Protein AF-A0A8S3H265-F1 (afdb_monomer_lite)

Foldseek 3Di:
DDDDDDDDDDPPDDDPDPPLVPPPPPPDDLVVLVVLLVVLLVVLLVCLQVVPPCVCNLQSLLSNLSSLLVQLLDPVRPDALVRLLVSLLSLLVSLVSQVVVDPDDDDPDRDPSNLSSQQSSLSSLLSLLLSLLVQLVVVVVVCVVPVPDPDPDDLDDPNNVSRVLSNVQNVLLCVQPVVSQVVHHDHRPPVSHDDGPRVVSNVSNVVSVVVRDPVVWDKDPPEDAWDDDPSCVVCPVSVSNPRRPPDTIGTHD

Radius of gyration: 22.09 Å; chains: 1; bounding box: 85×44×65 Å

Sequence (253 aa):
KRTDGTIVGRSLDDGQSNNSQNEFDGCVSQQELIHWFTLNYIALHGKLYTKTGMESYTELCSRMLRQFQYLLRQDPCVFGKQQLVQMMAINMYQIEVAKQVNVSVDIVVRSQYEESSLQLSLDMFGLLTEQTSLIIERHLKARSVISNADKPAPIFNSWLRHVFPSLKIFTDWMTCNANSFIPLPDQLPAEFGPHPDILMSLAKVINLIRTIDRTHIQLGSNLTTPVILEEDIELSGFYPLLTLPADTLQTTS

InterPro domains:
  IPR011990 Tetratricopeptide-like helical domain superfamily [SSF48452] (27-244)
  IPR018834 DNA/RNA-binding domain, Est1-type [PF10373] (16-241)
  IPR045153 Est1/Ebs1-like [PTHR15696] (29-247)

Organism: NCBI:txid392030

Secondary structure (DSSP, 8-state):
----------------S-TTSSSSTTTS-HHHHHHHHHHHHHHHHHHHHH---GGGHHHHHHHHHHHHHHHHTSSS-SS-HHHHHHHHHHHHHHHHHHHTT----SS----HHHHHHHHHHHHHHHHHHHHHHHHHHHHHHHHHH-TT-SS---SS-HHHHHHHHHHHHHHHHHHH-HHHHSSPPPPPPGGGS----HHHHHHHHHHHHHTS--TT--EETTSSEE---HHHHHTTT-GGGTTS-----EE--

pLDDT: mean 83.18, std 18.51, range [27.62, 98.31]

Structure (mmCIF, N/CA/C/O backbone):
data_AF-A0A8S3H265-F1
#
_entry.id   AF-A0A8S3H265-F1
#
loop_
_atom_site.group_PDB
_atom_site.id
_atom_site.type_symbol
_atom_site.label_atom_id
_atom_site.label_alt_id
_atom_site.label_comp_id
_atom_site.label_asym_id
_atom_site.label_entity_id
_atom_site.label_seq_id
_atom_site.pdbx_PDB_ins_code
_atom_site.Cartn_x
_atom_site.Cartn_y
_atom_site.Cartn_z
_atom_site.occupancy
_atom_site.B_iso_or_equiv
_atom_site.auth_seq_id
_atom_site.auth_comp_id
_atom_site.auth_asym_id
_atom_site.auth_atom_id
_atom_site.pdbx_PDB_model_num
ATOM 1 N N . LYS A 1 1 ? 52.245 -6.725 44.019 1.00 39.62 1 LYS A N 1
ATOM 2 C CA . LYS A 1 1 ? 52.354 -6.349 42.586 1.00 39.62 1 LYS A CA 1
ATOM 3 C C . LYS A 1 1 ? 51.398 -7.253 41.812 1.00 39.62 1 LYS A C 1
ATOM 5 O O . LYS A 1 1 ? 51.638 -8.443 41.877 1.00 39.62 1 LYS A O 1
ATOM 10 N N . ARG A 1 2 ? 50.347 -6.662 41.206 1.00 30.70 2 ARG A N 1
ATOM 11 C CA . ARG A 1 2 ? 49.612 -7.032 39.964 1.00 30.70 2 ARG A CA 1
ATOM 12 C C . ARG A 1 2 ? 49.469 -8.523 39.595 1.00 30.70 2 ARG A C 1
ATOM 14 O O . ARG A 1 2 ? 50.484 -9.191 39.519 1.00 30.70 2 ARG A O 1
ATOM 21 N N . THR A 1 3 ? 48.335 -9.083 39.173 1.00 35.19 3 THR A N 1
ATOM 22 C CA . THR A 1 3 ? 46.914 -8.701 38.989 1.00 35.19 3 THR A CA 1
ATOM 23 C C . THR A 1 3 ? 46.224 -9.997 38.534 1.00 35.19 3 THR A C 1
ATOM 25 O O . THR A 1 3 ? 46.775 -10.678 37.669 1.00 35.19 3 THR A O 1
ATOM 28 N N . ASP A 1 4 ? 45.045 -10.300 39.076 1.00 31.98 4 ASP A N 1
ATOM 29 C CA . ASP A 1 4 ? 44.160 -11.384 38.638 1.00 31.98 4 ASP A CA 1
ATOM 30 C C . ASP A 1 4 ? 43.599 -11.130 37.231 1.00 31.98 4 ASP A C 1
ATOM 32 O O . ASP A 1 4 ? 43.082 -10.051 36.934 1.00 31.98 4 ASP A O 1
ATOM 36 N N . GLY A 1 5 ? 43.685 -12.140 36.365 1.00 32.66 5 GLY A N 1
ATOM 37 C CA . GLY A 1 5 ? 43.050 -12.158 35.050 1.00 32.66 5 GLY A CA 1
ATOM 38 C C . GLY A 1 5 ? 41.627 -12.698 35.151 1.00 32.66 5 GLY A C 1
ATOM 39 O O . GLY A 1 5 ? 41.415 -13.902 35.049 1.00 32.66 5 GLY A O 1
ATOM 40 N N . THR A 1 6 ? 40.653 -11.809 35.343 1.00 32.88 6 THR A N 1
ATOM 41 C CA . THR A 1 6 ? 39.228 -12.139 35.203 1.00 32.88 6 THR A CA 1
ATOM 42 C C . THR A 1 6 ? 38.820 -11.962 33.743 1.00 32.88 6 THR A C 1
ATOM 44 O O . THR A 1 6 ? 38.871 -10.858 33.202 1.00 32.88 6 THR A O 1
ATOM 47 N N . ILE A 1 7 ? 38.419 -13.061 33.103 1.00 34.84 7 ILE A N 1
ATOM 48 C CA . ILE A 1 7 ? 37.779 -13.067 31.786 1.00 34.84 7 ILE A CA 1
ATOM 49 C C . ILE A 1 7 ? 36.357 -12.532 31.978 1.00 34.84 7 ILE A C 1
ATOM 51 O O . ILE A 1 7 ? 35.484 -13.228 32.491 1.00 34.84 7 ILE A O 1
ATOM 55 N N . VAL A 1 8 ? 36.136 -11.274 31.600 1.00 34.88 8 VAL A N 1
ATOM 56 C CA . VAL A 1 8 ? 34.801 -10.672 31.539 1.00 34.88 8 VAL A CA 1
ATOM 57 C C . VAL A 1 8 ? 34.151 -11.097 30.226 1.00 34.88 8 VAL A C 1
ATOM 59 O O . VAL A 1 8 ? 34.645 -10.781 29.142 1.00 34.88 8 VAL A O 1
ATOM 62 N N . GLY A 1 9 ? 33.046 -11.835 30.346 1.00 29.05 9 GLY A N 1
ATOM 63 C CA . GLY A 1 9 ? 32.147 -12.155 29.248 1.00 29.05 9 GLY A CA 1
ATOM 64 C C . GLY A 1 9 ? 31.657 -10.876 28.577 1.00 29.05 9 GLY A C 1
ATOM 65 O O . GLY A 1 9 ? 31.125 -9.973 29.221 1.00 29.05 9 GLY A O 1
ATOM 66 N N . ARG A 1 10 ? 31.880 -10.791 27.268 1.00 27.73 10 ARG A N 1
ATOM 67 C CA . ARG A 1 10 ? 31.404 -9.699 26.427 1.00 27.73 10 ARG A CA 1
ATOM 68 C C . ARG A 1 10 ? 29.908 -9.917 26.202 1.00 27.73 10 ARG A C 1
ATOM 70 O O . ARG A 1 10 ? 29.524 -10.785 25.425 1.00 27.73 10 ARG A O 1
ATOM 77 N N . SER A 1 11 ? 29.088 -9.162 26.928 1.00 27.62 11 SER A N 1
ATOM 78 C CA . SER A 1 11 ? 27.666 -9.004 26.629 1.00 27.62 11 SER A CA 1
ATOM 79 C C . SER A 1 11 ? 27.557 -8.354 25.247 1.00 27.62 11 SER A C 1
ATOM 81 O O . SER A 1 11 ? 28.096 -7.267 25.035 1.00 27.62 11 SER A O 1
ATOM 83 N N . LEU A 1 12 ? 26.947 -9.058 24.295 1.00 31.16 12 LEU A N 1
ATOM 84 C CA . LEU A 1 12 ? 26.491 -8.485 23.034 1.00 31.16 12 LEU A CA 1
ATOM 85 C C . LEU A 1 12 ? 25.216 -7.719 23.372 1.00 31.16 12 LEU A C 1
ATOM 87 O O . LEU A 1 12 ? 24.161 -8.326 23.517 1.00 31.16 12 LEU A O 1
ATOM 91 N N . ASP A 1 13 ? 25.370 -6.424 23.629 1.00 30.84 13 ASP A N 1
ATOM 92 C CA . ASP A 1 13 ? 24.253 -5.515 23.845 1.00 30.84 13 ASP A CA 1
ATOM 93 C C . ASP A 1 13 ? 23.807 -4.929 22.504 1.00 30.84 13 ASP A C 1
ATOM 95 O O . ASP A 1 13 ? 24.624 -4.612 21.629 1.00 30.84 13 ASP A O 1
ATOM 99 N N . ASP A 1 14 ? 22.491 -4.867 22.368 1.00 33.75 14 ASP A N 1
ATOM 100 C CA . ASP A 1 14 ? 21.718 -4.558 21.181 1.00 33.75 14 ASP A CA 1
ATOM 101 C C . ASP A 1 14 ? 22.045 -3.171 20.616 1.00 33.75 14 ASP A C 1
ATOM 103 O O . ASP A 1 14 ? 21.907 -2.139 21.271 1.00 33.75 14 ASP A O 1
ATOM 107 N N . GLY A 1 15 ? 22.446 -3.143 19.346 1.00 33.16 15 GLY A N 1
ATOM 108 C CA . GLY A 1 15 ? 22.830 -1.926 18.636 1.00 33.16 15 GLY A CA 1
ATOM 109 C C . GLY A 1 15 ? 22.296 -1.881 17.211 1.00 33.16 15 GLY A C 1
ATOM 110 O O . GLY A 1 15 ? 23.034 -1.522 16.301 1.00 33.16 15 GLY A O 1
ATOM 111 N N . GLN A 1 16 ? 21.041 -2.273 16.985 1.00 37.78 16 GLN A N 1
ATOM 112 C CA . GLN A 1 16 ? 20.390 -2.176 15.674 1.00 37.78 16 GLN A CA 1
ATOM 113 C C . GLN A 1 16 ? 18.915 -1.788 15.821 1.00 37.78 16 GLN A C 1
ATOM 115 O O . GLN A 1 16 ? 18.029 -2.629 15.734 1.00 37.78 16 GLN A O 1
ATOM 120 N N . SER A 1 17 ? 18.635 -0.498 16.029 1.00 35.94 17 SER A N 1
ATOM 121 C CA . SER A 1 17 ? 17.267 0.026 15.830 1.00 35.94 17 SER A CA 1
ATOM 122 C C . SER A 1 17 ? 17.123 1.543 15.630 1.00 35.94 17 SER A C 1
ATOM 124 O O . SER A 1 17 ? 16.015 1.986 15.347 1.00 35.94 17 SER A O 1
ATOM 126 N N . ASN A 1 18 ? 18.189 2.359 15.676 1.00 31.36 18 ASN A N 1
ATOM 127 C CA . ASN A 1 18 ? 18.027 3.829 15.695 1.00 31.36 18 ASN A CA 1
ATOM 128 C C . ASN A 1 18 ? 18.572 4.607 14.483 1.00 31.36 18 ASN A C 1
ATOM 130 O O . ASN A 1 18 ? 18.477 5.832 14.468 1.00 31.36 18 ASN A O 1
ATOM 134 N N . ASN A 1 19 ? 19.116 3.962 13.446 1.00 36.88 19 ASN A N 1
ATOM 135 C CA . ASN A 1 19 ? 19.823 4.717 12.398 1.00 36.88 19 ASN A CA 1
ATOM 136 C C . ASN A 1 19 ? 18.914 5.393 11.349 1.00 36.88 19 ASN A C 1
ATOM 138 O O . ASN A 1 19 ? 19.373 6.263 10.620 1.00 36.88 19 ASN A O 1
ATOM 142 N N . SER A 1 20 ? 17.626 5.043 11.282 1.00 46.56 20 SER A N 1
ATOM 143 C CA . SER A 1 20 ? 16.659 5.638 10.341 1.00 46.56 20 SER A CA 1
ATOM 144 C C . SER A 1 20 ? 15.863 6.815 10.918 1.00 46.56 20 SER A C 1
ATOM 146 O O . SER A 1 20 ? 15.105 7.450 10.190 1.00 46.56 20 SER A O 1
ATOM 148 N N . GLN A 1 21 ? 16.010 7.129 12.211 1.00 45.53 21 GLN A N 1
ATOM 149 C CA . GLN A 1 21 ? 15.338 8.281 12.832 1.00 45.53 21 GLN A CA 1
ATOM 150 C C . GLN A 1 21 ? 16.042 9.611 12.523 1.00 45.53 21 GLN A C 1
ATOM 152 O O . GLN A 1 21 ? 15.384 10.637 12.431 1.00 45.53 21 GLN A O 1
ATOM 157 N N . ASN A 1 22 ? 17.353 9.589 12.271 1.00 54.72 22 ASN A N 1
ATOM 158 C CA . ASN A 1 22 ? 18.168 10.807 12.224 1.00 54.72 22 ASN A CA 1
ATOM 159 C C . ASN A 1 22 ? 18.370 11.403 10.819 1.00 54.72 22 ASN A C 1
ATOM 161 O O . ASN A 1 22 ? 18.980 12.461 10.706 1.00 54.72 22 ASN A O 1
ATOM 165 N N . GLU A 1 23 ? 17.923 10.744 9.743 1.00 63.75 23 GLU A N 1
ATOM 166 C CA . GLU A 1 23 ? 18.276 11.166 8.373 1.00 63.75 23 GLU A CA 1
ATOM 167 C C . GLU A 1 23 ? 17.539 12.445 7.923 1.00 63.75 23 GLU A C 1
ATOM 169 O O . GLU A 1 23 ? 18.066 13.201 7.110 1.00 63.75 23 GLU A O 1
ATOM 174 N N . PHE A 1 24 ? 16.352 12.725 8.478 1.00 67.44 24 PHE A N 1
ATOM 175 C CA . PHE A 1 24 ? 15.511 13.859 8.058 1.00 67.44 24 PHE A CA 1
ATOM 176 C C . PHE A 1 24 ? 15.220 14.884 9.165 1.00 67.44 24 PHE A C 1
ATOM 178 O O . PHE A 1 24 ? 14.696 15.960 8.870 1.00 67.44 24 PHE A O 1
ATOM 185 N N . ASP A 1 25 ? 15.589 14.604 10.417 1.00 59.69 25 ASP A N 1
ATOM 186 C CA . ASP A 1 25 ? 15.320 15.506 11.539 1.00 59.69 25 ASP A CA 1
ATOM 187 C C . ASP A 1 25 ? 16.215 16.759 11.478 1.00 59.69 25 ASP A C 1
ATOM 189 O O . ASP A 1 25 ? 17.438 16.698 11.589 1.00 59.69 25 ASP A O 1
ATOM 193 N N . GLY A 1 26 ? 15.588 17.926 11.293 1.00 63.50 26 GLY A N 1
ATOM 194 C CA . GLY A 1 26 ? 16.225 19.246 11.404 1.00 63.50 26 GLY A CA 1
ATOM 195 C C . GLY A 1 26 ? 16.954 19.771 10.160 1.00 63.50 26 GLY A C 1
ATOM 196 O O . GLY A 1 26 ? 17.406 20.914 10.184 1.00 63.50 26 GLY A O 1
ATOM 197 N N . CYS A 1 27 ? 17.053 18.994 9.074 1.00 64.62 27 CYS A N 1
ATOM 198 C CA . CYS A 1 27 ? 17.782 19.396 7.859 1.00 64.62 27 CYS A CA 1
ATOM 199 C C . CYS A 1 27 ? 16.871 19.794 6.678 1.00 64.62 27 CYS A C 1
ATOM 201 O O . CYS A 1 27 ? 17.295 20.550 5.807 1.00 64.62 27 CYS A O 1
ATOM 203 N N . VAL A 1 28 ? 15.621 19.317 6.647 1.00 79.62 28 VAL A N 1
ATOM 204 C CA . VAL A 1 28 ? 14.695 19.468 5.508 1.00 79.62 28 VAL A CA 1
ATOM 205 C C . VAL A 1 28 ? 13.301 19.802 6.034 1.00 79.62 28 VAL A C 1
ATOM 207 O O . VAL A 1 28 ? 12.849 19.200 7.008 1.00 79.62 28 VAL A O 1
ATOM 210 N N . SER A 1 29 ? 12.597 20.754 5.416 1.00 88.62 29 SER A N 1
ATOM 211 C CA . SER A 1 29 ? 11.214 21.039 5.811 1.00 88.62 29 SER A CA 1
ATOM 212 C C . SER A 1 29 ? 10.277 19.888 5.422 1.00 88.62 29 SER A C 1
ATOM 214 O O . SER A 1 29 ? 10.470 19.206 4.415 1.00 88.62 29 SER A O 1
ATOM 216 N N . GLN A 1 30 ? 9.193 19.692 6.178 1.00 89.00 30 GLN A N 1
ATOM 217 C CA . GLN A 1 30 ? 8.189 18.670 5.853 1.00 89.00 30 GLN A CA 1
ATOM 218 C C . GLN A 1 30 ? 7.623 18.844 4.429 1.00 89.00 30 GLN A C 1
ATOM 220 O O . GLN A 1 30 ? 7.372 17.859 3.741 1.00 89.00 30 GLN A O 1
ATOM 225 N N . GLN A 1 31 ? 7.448 20.087 3.964 1.00 90.25 31 GLN A N 1
ATOM 226 C CA . GLN A 1 31 ? 6.945 20.381 2.617 1.00 90.25 31 GLN A CA 1
ATOM 227 C C . GLN A 1 31 ? 7.923 19.943 1.522 1.00 90.25 31 GLN A C 1
ATOM 229 O O . GLN A 1 31 ? 7.506 19.327 0.540 1.00 90.25 31 GLN A O 1
ATOM 234 N N . GLU A 1 32 ? 9.219 20.205 1.700 1.00 92.75 32 GLU A N 1
ATOM 235 C CA . GLU A 1 32 ? 10.259 19.730 0.780 1.00 92.75 32 GLU A CA 1
ATOM 236 C C . GLU A 1 32 ? 10.319 18.202 0.754 1.00 92.75 32 GLU A C 1
ATOM 238 O O . GLU A 1 32 ? 10.439 17.604 -0.315 1.00 92.75 32 GLU A O 1
AT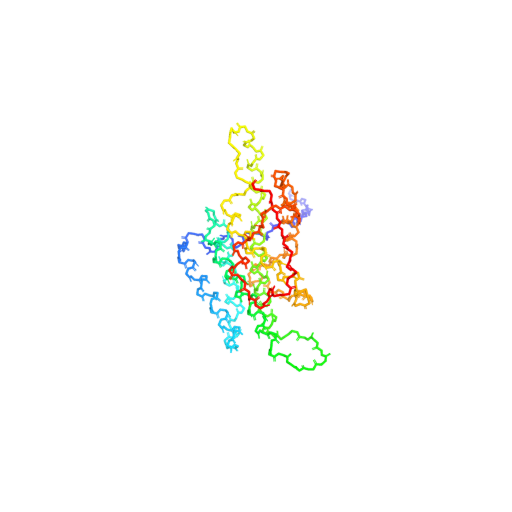OM 243 N N . LEU A 1 33 ? 10.148 17.554 1.909 1.00 94.00 33 LEU A N 1
ATOM 244 C CA . LEU A 1 33 ? 10.146 16.098 1.987 1.00 94.00 33 LEU A CA 1
ATOM 245 C C . LEU A 1 33 ? 8.951 15.473 1.253 1.00 94.00 33 LEU A C 1
ATOM 247 O O . LEU A 1 33 ? 9.135 14.502 0.521 1.00 94.00 33 LEU A O 1
ATOM 251 N N . ILE A 1 34 ? 7.747 16.044 1.388 1.00 94.56 34 ILE A N 1
ATOM 252 C CA . ILE A 1 34 ? 6.560 15.626 0.617 1.00 94.56 34 ILE A CA 1
ATOM 253 C C . ILE A 1 34 ? 6.816 15.782 -0.883 1.00 94.56 34 ILE A C 1
ATOM 255 O O . ILE A 1 34 ? 6.475 14.894 -1.670 1.00 94.56 34 ILE A O 1
ATOM 259 N N . HIS A 1 35 ? 7.424 16.901 -1.285 1.00 95.12 35 HIS A N 1
ATOM 260 C CA . HIS A 1 35 ? 7.755 17.160 -2.680 1.00 95.12 35 HIS A CA 1
ATOM 261 C C . HIS A 1 35 ? 8.726 16.107 -3.230 1.00 95.12 35 HIS A C 1
ATOM 263 O O . HIS A 1 35 ? 8.456 15.510 -4.273 1.00 95.12 35 HIS A O 1
ATOM 269 N N . TRP A 1 36 ? 9.812 15.812 -2.511 1.00 96.06 36 TRP A N 1
ATOM 270 C CA . TRP A 1 36 ? 10.780 14.797 -2.929 1.00 96.06 36 TRP A CA 1
ATOM 271 C C . TRP A 1 36 ? 10.212 13.383 -2.919 1.00 96.06 36 TRP A C 1
ATOM 273 O O . TRP A 1 36 ? 10.470 12.637 -3.860 1.00 96.06 36 TRP A O 1
ATOM 283 N N . PHE A 1 37 ? 9.409 13.028 -1.914 1.00 97.31 37 PHE A N 1
ATOM 284 C CA . PHE A 1 37 ? 8.678 11.763 -1.898 1.00 97.31 37 PHE A CA 1
ATOM 285 C C . PHE A 1 37 ? 7.819 11.620 -3.158 1.00 97.31 37 PHE A C 1
ATOM 287 O O . PHE A 1 37 ? 7.923 10.619 -3.860 1.00 97.31 37 PHE A O 1
ATOM 294 N N . THR A 1 38 ? 7.034 12.648 -3.490 1.00 97.50 38 THR A N 1
ATOM 295 C CA . THR A 1 38 ? 6.140 12.629 -4.656 1.00 97.50 38 THR A CA 1
ATOM 296 C C . THR A 1 38 ? 6.923 12.483 -5.961 1.00 97.50 38 THR A C 1
ATOM 298 O O . THR A 1 38 ? 6.572 11.656 -6.801 1.00 97.50 38 THR A O 1
ATOM 301 N N . LEU A 1 39 ? 8.014 13.240 -6.126 1.00 97.75 39 LEU A N 1
ATOM 302 C CA . LEU A 1 39 ? 8.883 13.138 -7.300 1.00 97.75 39 LEU A CA 1
ATOM 303 C C . LEU A 1 39 ? 9.497 11.742 -7.442 1.00 97.75 39 LEU A C 1
ATOM 305 O O . LEU A 1 39 ? 9.463 11.165 -8.528 1.00 97.75 39 LEU A O 1
ATOM 309 N N . ASN A 1 40 ? 10.032 11.188 -6.353 1.00 97.94 40 ASN A N 1
ATOM 310 C CA . ASN A 1 40 ? 10.658 9.870 -6.368 1.00 97.94 40 ASN A CA 1
ATOM 311 C C . ASN A 1 40 ? 9.629 8.760 -6.614 1.00 97.94 40 ASN A C 1
ATOM 313 O O . ASN A 1 40 ? 9.905 7.838 -7.378 1.00 97.94 40 ASN A O 1
ATOM 317 N N . TYR A 1 41 ? 8.436 8.870 -6.024 1.00 98.31 41 TYR A N 1
ATOM 318 C CA . TYR A 1 41 ? 7.331 7.936 -6.232 1.00 98.31 41 TYR A CA 1
ATOM 319 C C . TYR A 1 41 ? 6.904 7.890 -7.705 1.00 98.31 41 TYR A C 1
ATOM 321 O O . TYR A 1 41 ? 6.855 6.816 -8.304 1.00 98.31 41 TYR A O 1
ATOM 329 N N . ILE A 1 42 ? 6.689 9.054 -8.329 1.00 98.19 42 ILE A N 1
ATOM 330 C CA . ILE A 1 42 ? 6.340 9.139 -9.756 1.00 98.19 42 ILE A CA 1
ATOM 331 C C . ILE A 1 42 ? 7.489 8.621 -10.631 1.00 98.19 42 ILE A C 1
ATOM 333 O O . ILE A 1 42 ? 7.248 7.898 -11.595 1.00 98.19 42 ILE A O 1
ATOM 337 N N . ALA A 1 43 ? 8.741 8.949 -10.301 1.00 98.06 43 ALA A N 1
ATOM 338 C CA . ALA A 1 43 ? 9.899 8.485 -11.057 1.00 98.06 43 ALA A CA 1
ATOM 339 C C . ALA A 1 43 ? 10.078 6.956 -10.994 1.00 98.06 43 ALA A C 1
ATOM 341 O O . ALA A 1 43 ? 10.434 6.353 -12.006 1.00 98.06 43 ALA A O 1
ATOM 342 N N . LEU A 1 44 ? 9.807 6.317 -9.849 1.00 97.62 44 LEU A N 1
ATOM 343 C CA . LEU A 1 44 ? 9.831 4.854 -9.708 1.00 97.62 44 LEU A CA 1
ATOM 344 C C . LEU A 1 44 ? 8.771 4.187 -10.578 1.00 97.62 44 LEU A C 1
ATOM 346 O O . LEU A 1 44 ? 9.099 3.295 -11.359 1.00 97.62 44 LEU A O 1
ATOM 350 N N . HIS A 1 45 ? 7.528 4.661 -10.498 1.00 97.62 45 HIS A N 1
ATOM 351 C CA . HIS A 1 45 ? 6.442 4.159 -11.342 1.00 97.62 45 HIS A CA 1
ATOM 352 C C . HIS A 1 45 ? 6.714 4.403 -12.826 1.00 97.62 45 HIS A C 1
ATOM 354 O O . HIS A 1 45 ? 6.502 3.514 -13.643 1.00 97.62 45 HIS A O 1
ATOM 360 N N . GLY A 1 46 ? 7.298 5.551 -13.179 1.00 97.50 46 GLY A N 1
ATOM 361 C CA . GLY A 1 46 ? 7.770 5.830 -14.534 1.00 97.50 46 GLY A CA 1
ATOM 362 C C . GLY A 1 46 ? 8.780 4.791 -15.021 1.00 97.50 46 GLY A C 1
ATOM 363 O O . GLY A 1 46 ? 8.591 4.228 -16.094 1.00 97.50 46 GLY A O 1
ATOM 364 N N . LYS A 1 47 ? 9.804 4.475 -14.214 1.00 97.31 47 LYS A N 1
ATOM 365 C CA . LYS A 1 47 ? 10.807 3.443 -14.536 1.00 97.31 47 LYS A CA 1
ATOM 366 C C . LYS A 1 47 ? 10.183 2.056 -14.705 1.00 97.31 47 LYS A C 1
ATOM 368 O O . LYS A 1 47 ? 10.538 1.355 -15.649 1.00 97.31 47 LYS A O 1
ATOM 373 N N . LEU A 1 48 ? 9.251 1.672 -13.830 1.00 95.88 48 LEU A N 1
ATOM 374 C CA . LEU A 1 48 ? 8.552 0.383 -13.907 1.00 95.88 48 LEU A CA 1
ATOM 375 C C . LEU A 1 48 ? 7.655 0.294 -15.149 1.00 95.88 48 LEU A C 1
ATOM 377 O O . LEU A 1 48 ? 7.635 -0.733 -15.825 1.00 95.88 48 LEU A O 1
ATOM 381 N N . TYR A 1 49 ? 6.958 1.380 -15.483 1.00 94.44 49 TYR A N 1
ATOM 382 C CA . TYR A 1 49 ? 6.055 1.449 -16.628 1.00 94.44 49 TYR A CA 1
ATOM 383 C C . TYR A 1 49 ? 6.803 1.456 -17.968 1.00 94.44 49 TYR A C 1
ATOM 385 O O . TYR A 1 49 ? 6.495 0.669 -18.863 1.00 94.44 49 TYR A O 1
ATOM 393 N N . THR A 1 50 ? 7.809 2.323 -18.119 1.00 95.12 50 THR A N 1
ATOM 394 C CA . THR A 1 50 ? 8.576 2.449 -19.371 1.00 95.12 50 THR A CA 1
ATOM 395 C C . THR A 1 50 ? 9.665 1.394 -19.512 1.00 95.12 50 THR A C 1
ATOM 397 O O . THR A 1 50 ? 10.176 1.200 -20.614 1.00 95.12 50 THR A O 1
ATOM 400 N N . LYS A 1 51 ? 10.029 0.722 -18.411 1.00 93.69 51 LYS A N 1
ATOM 401 C CA . LYS A 1 51 ? 11.129 -0.252 -18.318 1.00 93.69 51 LYS A CA 1
ATOM 402 C C . LYS A 1 51 ? 12.507 0.354 -18.595 1.00 93.69 51 LYS A C 1
ATOM 404 O O . LYS A 1 51 ? 13.444 -0.359 -18.951 1.00 93.69 51 LYS A O 1
ATOM 409 N N . THR A 1 52 ? 12.646 1.669 -18.432 1.00 93.94 52 THR A N 1
ATOM 410 C CA . THR A 1 52 ? 13.893 2.406 -18.681 1.00 93.94 52 THR A CA 1
ATOM 411 C C . THR A 1 52 ? 14.499 2.920 -17.384 1.00 93.94 52 THR A C 1
ATOM 413 O O . THR A 1 52 ? 13.775 3.413 -16.522 1.00 93.94 52 THR A O 1
ATOM 416 N N . GLY A 1 53 ? 15.828 2.912 -17.272 1.00 93.69 53 GLY A N 1
ATOM 417 C CA . GLY A 1 53 ? 16.521 3.479 -16.115 1.00 93.69 53 GLY A CA 1
ATOM 418 C C . GLY A 1 53 ? 16.479 2.590 -14.866 1.00 93.69 53 GLY A C 1
ATOM 419 O O . GLY A 1 53 ? 16.477 3.110 -13.746 1.00 93.69 53 GLY A O 1
ATOM 420 N N . MET A 1 54 ? 16.357 1.271 -15.039 1.00 95.44 54 MET A N 1
ATOM 421 C CA . MET A 1 54 ? 16.246 0.311 -13.933 1.00 95.44 54 MET A CA 1
ATOM 422 C C . MET A 1 54 ? 17.552 0.143 -13.148 1.00 95.44 54 MET A C 1
ATOM 424 O O . MET A 1 54 ? 17.521 -0.275 -11.997 1.00 95.44 54 MET A O 1
ATOM 428 N N . GLU A 1 55 ? 18.689 0.532 -13.720 1.00 94.81 55 GLU A N 1
ATOM 429 C CA . GLU A 1 55 ? 19.995 0.524 -13.057 1.00 94.81 55 GLU A CA 1
ATOM 430 C C . GLU A 1 55 ? 20.039 1.408 -11.803 1.00 94.81 55 GLU A C 1
ATOM 432 O O . GLU A 1 55 ? 20.799 1.134 -10.880 1.00 94.81 55 GLU A O 1
ATOM 437 N N . SER A 1 56 ? 19.194 2.442 -11.742 1.00 95.12 56 SER A N 1
ATOM 438 C CA . SER A 1 56 ? 19.080 3.332 -10.584 1.00 95.12 56 SER A CA 1
ATOM 439 C C . SER A 1 56 ? 17.834 3.051 -9.731 1.00 95.12 56 SER A C 1
ATOM 441 O O . SER A 1 56 ? 17.481 3.878 -8.888 1.00 95.12 56 SER A O 1
ATOM 443 N N . TYR A 1 57 ? 17.107 1.959 -9.996 1.00 95.25 57 TYR A N 1
ATOM 444 C CA . TYR A 1 57 ? 15.818 1.680 -9.359 1.00 95.25 57 TYR A CA 1
ATOM 445 C C . TYR A 1 57 ? 15.965 1.452 -7.856 1.00 95.25 57 TYR A C 1
ATOM 447 O O . TYR A 1 57 ? 15.308 2.131 -7.074 1.00 95.25 57 TYR A O 1
ATOM 455 N N . THR A 1 58 ? 16.860 0.548 -7.454 1.00 94.12 58 THR A N 1
ATOM 456 C CA . THR A 1 58 ? 17.034 0.136 -6.054 1.00 94.12 58 THR A CA 1
ATOM 457 C C . THR A 1 58 ? 17.351 1.312 -5.134 1.00 94.12 58 THR A C 1
ATOM 459 O O . THR A 1 58 ? 16.711 1.479 -4.099 1.00 94.12 58 THR A O 1
ATOM 462 N N . GLU A 1 59 ? 18.280 2.176 -5.541 1.00 93.56 59 GLU A N 1
ATOM 463 C CA . GLU A 1 59 ? 18.659 3.362 -4.767 1.00 93.56 59 GLU A CA 1
ATOM 464 C C . GLU A 1 59 ? 17.499 4.361 -4.648 1.00 93.56 59 GLU A C 1
ATOM 466 O O . GLU A 1 59 ? 17.225 4.906 -3.579 1.00 93.56 59 GLU A O 1
ATOM 471 N N . LEU A 1 60 ? 16.764 4.580 -5.742 1.00 95.88 60 LEU A N 1
ATOM 472 C CA . LEU A 1 60 ? 15.603 5.463 -5.733 1.00 95.88 60 LEU A CA 1
ATOM 473 C C . LEU A 1 60 ? 14.463 4.896 -4.870 1.00 95.88 60 LEU A C 1
ATOM 475 O O . LEU A 1 60 ? 13.812 5.654 -4.150 1.00 95.88 60 LEU A O 1
ATOM 479 N N . CYS A 1 61 ? 14.254 3.578 -4.912 1.00 96.12 61 CYS A N 1
ATOM 480 C CA . CYS A 1 61 ? 13.265 2.858 -4.113 1.00 96.12 61 CYS A CA 1
ATOM 481 C C . CYS A 1 61 ? 13.582 2.994 -2.622 1.00 96.12 61 CYS A C 1
ATOM 483 O O . CYS A 1 61 ? 12.742 3.474 -1.864 1.00 96.12 61 CYS A O 1
ATOM 485 N N . SER A 1 62 ? 14.831 2.707 -2.235 1.00 95.31 62 SER A N 1
ATOM 486 C CA . SER A 1 62 ? 15.359 2.904 -0.878 1.00 95.31 62 SER A CA 1
ATOM 487 C C . SER A 1 62 ? 15.045 4.300 -0.343 1.00 95.31 62 SER A C 1
ATOM 489 O O . SER A 1 62 ? 14.414 4.458 0.706 1.00 95.31 62 SER A O 1
ATOM 491 N N . ARG A 1 63 ? 15.423 5.338 -1.101 1.00 94.50 63 ARG A N 1
ATOM 492 C CA . ARG A 1 63 ? 15.202 6.735 -0.711 1.00 94.50 63 ARG A CA 1
ATOM 493 C C . ARG A 1 63 ? 13.720 7.054 -0.556 1.00 94.50 63 ARG A C 1
ATOM 495 O O . ARG A 1 63 ? 13.334 7.656 0.442 1.00 94.50 63 ARG A O 1
ATOM 502 N N . MET A 1 64 ? 12.890 6.641 -1.510 1.00 96.88 64 MET A N 1
ATOM 503 C CA . MET A 1 64 ? 11.451 6.896 -1.476 1.00 96.88 64 MET A CA 1
ATOM 504 C C . MET A 1 64 ? 10.774 6.190 -0.292 1.00 96.88 64 MET A C 1
ATOM 506 O O . MET A 1 64 ? 10.003 6.825 0.425 1.00 96.88 64 MET A O 1
ATOM 510 N N . LEU A 1 65 ? 11.116 4.927 -0.011 1.00 96.56 65 LEU A N 1
ATOM 511 C CA . LEU A 1 65 ? 10.571 4.173 1.124 1.00 96.56 65 LEU A CA 1
ATOM 512 C C . LEU A 1 65 ? 10.946 4.800 2.472 1.00 96.56 65 LEU A C 1
ATOM 514 O O . LEU A 1 65 ? 10.101 4.888 3.363 1.00 96.56 65 LEU A O 1
ATOM 518 N N . ARG A 1 66 ? 12.180 5.300 2.626 1.00 95.00 66 ARG A N 1
ATOM 519 C CA . ARG A 1 66 ? 12.592 6.040 3.834 1.00 95.00 66 ARG A CA 1
ATOM 520 C C . ARG A 1 66 ? 11.804 7.338 4.005 1.00 95.00 66 ARG A C 1
ATOM 522 O O . ARG A 1 66 ? 11.335 7.626 5.106 1.00 95.00 66 ARG A O 1
ATOM 529 N N . GLN A 1 67 ? 11.610 8.091 2.920 1.00 95.56 67 GLN A N 1
ATOM 530 C CA . GLN A 1 67 ? 10.784 9.302 2.930 1.00 95.56 67 GLN A CA 1
ATOM 531 C C . GLN A 1 67 ? 9.336 8.972 3.315 1.00 95.56 67 GLN A C 1
ATOM 533 O O . GLN A 1 67 ? 8.764 9.627 4.183 1.00 95.56 67 GLN A O 1
ATOM 538 N N . PHE A 1 68 ? 8.762 7.918 2.730 1.00 97.06 68 PHE A N 1
ATOM 539 C CA . PHE A 1 68 ? 7.411 7.461 3.040 1.00 97.06 68 PHE A CA 1
ATOM 540 C C . PHE A 1 68 ? 7.269 7.062 4.512 1.00 97.06 68 PHE A C 1
ATOM 542 O O . PHE A 1 68 ? 6.373 7.552 5.198 1.00 97.06 68 PHE A O 1
ATOM 549 N N . GLN A 1 69 ? 8.193 6.245 5.030 1.00 95.69 69 GLN A N 1
ATOM 550 C CA . GLN A 1 69 ? 8.209 5.836 6.434 1.00 95.69 69 GLN A CA 1
ATOM 551 C C . GLN A 1 69 ? 8.277 7.045 7.377 1.00 95.69 69 GLN A C 1
ATOM 553 O O . GLN A 1 69 ? 7.557 7.085 8.376 1.00 95.69 69 GLN A O 1
ATOM 558 N N . TYR A 1 70 ? 9.117 8.035 7.068 1.00 94.62 70 TYR A N 1
ATOM 559 C CA . TYR A 1 70 ? 9.227 9.250 7.872 1.00 94.62 70 TYR A CA 1
ATOM 560 C C . TYR A 1 70 ? 7.933 10.077 7.853 1.00 94.62 70 TYR A C 1
ATOM 562 O O . TYR A 1 70 ? 7.465 10.520 8.903 1.00 94.62 70 TYR A O 1
ATOM 570 N N . LEU A 1 71 ? 7.327 10.259 6.677 1.00 95.56 71 LEU A N 1
ATOM 571 C CA . LEU A 1 71 ? 6.083 11.018 6.517 1.00 95.56 71 LEU A CA 1
ATOM 572 C C . LEU A 1 71 ? 4.899 10.342 7.227 1.00 95.56 71 LEU A C 1
ATOM 574 O O . LEU A 1 71 ? 4.066 11.029 7.814 1.00 95.56 71 LEU A O 1
ATOM 578 N N . LEU A 1 72 ? 4.841 9.007 7.247 1.00 95.75 72 LEU A N 1
ATOM 579 C CA . LEU A 1 72 ? 3.794 8.265 7.959 1.00 95.75 72 LEU A CA 1
ATOM 580 C C . LEU A 1 72 ? 3.852 8.418 9.486 1.00 95.75 72 LEU A C 1
ATOM 582 O O . LEU A 1 72 ? 2.820 8.295 10.147 1.00 95.75 72 LEU A O 1
ATOM 586 N N . ARG A 1 73 ? 5.036 8.686 10.051 1.00 93.56 73 ARG A N 1
ATOM 587 C CA . ARG A 1 73 ? 5.235 8.848 11.503 1.00 93.56 73 ARG A CA 1
ATOM 588 C C . ARG A 1 73 ? 4.708 10.176 12.051 1.00 93.56 73 ARG A C 1
ATOM 590 O O . ARG A 1 73 ? 4.590 10.303 13.268 1.00 93.56 73 ARG A O 1
ATOM 597 N N . GLN A 1 74 ? 4.414 11.147 11.188 1.00 91.12 74 GLN A N 1
ATOM 598 C CA . GLN A 1 74 ? 3.941 12.463 11.611 1.00 91.12 74 GLN A CA 1
ATOM 599 C C . GLN A 1 74 ? 2.493 12.398 12.123 1.00 91.12 74 GLN A C 1
ATOM 601 O O . GLN A 1 74 ? 1.658 11.660 11.588 1.00 91.12 74 GLN A O 1
ATOM 606 N N . ASP A 1 75 ? 2.198 13.200 13.147 1.00 83.56 75 ASP A N 1
ATOM 607 C CA . ASP A 1 75 ? 0.856 13.400 13.698 1.00 83.56 75 ASP A CA 1
ATOM 608 C C . ASP A 1 75 ? 0.561 14.913 13.750 1.00 83.56 75 ASP A C 1
ATOM 610 O O . ASP A 1 75 ? 1.246 15.630 14.486 1.00 83.56 75 ASP A O 1
ATOM 614 N N . PRO A 1 76 ? -0.397 15.439 12.960 1.00 87.25 76 PRO A N 1
ATOM 615 C CA . PRO A 1 76 ? -1.370 14.725 12.126 1.00 87.25 76 PRO A CA 1
ATOM 616 C C . PRO A 1 76 ? -0.754 14.031 10.901 1.00 87.25 76 PRO A C 1
ATOM 618 O O . PRO A 1 76 ? 0.306 14.424 10.417 1.00 87.25 76 PRO A O 1
ATOM 621 N N . CYS A 1 77 ? -1.453 13.013 10.378 1.00 89.75 77 CYS A N 1
ATOM 622 C CA . CYS A 1 77 ? -1.039 12.306 9.161 1.00 89.75 77 CYS A CA 1
ATOM 623 C C . CYS A 1 77 ? -0.818 13.301 8.016 1.00 89.75 77 CYS A C 1
ATOM 625 O O . CYS A 1 77 ? -1.711 14.095 7.710 1.00 89.75 77 CYS A O 1
ATOM 627 N N . VAL A 1 78 ? 0.350 13.235 7.375 1.00 93.50 78 VAL A N 1
ATOM 628 C CA . VAL A 1 78 ? 0.684 14.120 6.250 1.00 93.50 78 VAL A CA 1
ATOM 629 C C . VAL A 1 78 ? -0.174 13.828 5.026 1.00 93.50 78 VAL A C 1
ATOM 631 O O . VAL A 1 78 ? -0.525 14.741 4.280 1.00 93.50 78 VAL A O 1
ATOM 634 N N . PHE A 1 79 ? -0.503 12.555 4.816 1.00 94.94 79 PHE A N 1
ATOM 635 C CA . PHE A 1 79 ? -1.265 12.118 3.661 1.00 94.94 79 PHE A CA 1
ATOM 636 C C . PHE A 1 79 ? -2.763 12.159 3.951 1.00 94.94 79 PHE A C 1
ATOM 638 O O . PHE A 1 79 ? -3.242 11.661 4.972 1.00 94.94 79 PHE A O 1
ATOM 645 N N . GLY A 1 80 ? -3.516 12.734 3.017 1.00 94.69 80 GLY A N 1
ATOM 646 C CA . GLY A 1 80 ? -4.973 12.676 3.057 1.00 94.69 80 GLY A CA 1
ATOM 647 C C . GLY A 1 80 ? -5.501 11.287 2.689 1.00 94.69 80 GLY A C 1
ATOM 648 O O . GLY A 1 80 ? -4.826 10.521 1.998 1.00 94.69 80 GLY A O 1
ATOM 649 N N . LYS A 1 81 ? -6.756 11.005 3.071 1.00 95.19 81 LYS A N 1
ATOM 650 C CA . LYS A 1 81 ? -7.481 9.773 2.697 1.00 95.19 81 LYS A CA 1
ATOM 651 C C . LYS A 1 81 ? -7.328 9.453 1.207 1.00 95.19 81 LYS A C 1
ATOM 653 O O . LYS A 1 81 ? -6.877 8.372 0.842 1.00 95.19 81 LYS A O 1
ATOM 658 N N . GLN A 1 82 ? -7.661 10.426 0.361 1.00 95.62 82 GLN A N 1
ATOM 659 C CA . GLN A 1 82 ? -7.664 10.247 -1.087 1.00 95.62 82 GLN A CA 1
ATOM 660 C C . GLN A 1 82 ? -6.262 9.981 -1.652 1.00 95.62 82 GLN A C 1
ATOM 662 O O . GLN A 1 82 ? -6.094 9.139 -2.526 1.00 95.62 82 GLN A O 1
ATOM 667 N N . GLN A 1 83 ? -5.236 10.651 -1.121 1.00 96.06 83 GLN A N 1
ATOM 668 C CA . GLN A 1 83 ? -3.857 10.466 -1.579 1.00 96.06 83 GLN A CA 1
ATOM 669 C C . GLN A 1 83 ? -3.367 9.042 -1.313 1.00 96.06 83 GLN A C 1
ATOM 671 O O . GLN A 1 83 ? -2.770 8.427 -2.192 1.00 96.06 83 GLN A O 1
ATOM 676 N N . LEU A 1 84 ? -3.648 8.496 -0.126 1.00 97.62 84 LEU A N 1
ATOM 677 C CA . LEU A 1 84 ? -3.272 7.122 0.206 1.00 97.62 84 LEU A CA 1
ATOM 678 C C . LEU A 1 84 ? -4.039 6.105 -0.643 1.00 97.62 84 LEU A C 1
ATOM 680 O O . LEU A 1 84 ? -3.440 5.151 -1.133 1.00 97.62 84 LEU A O 1
ATOM 684 N N . VAL A 1 85 ? -5.341 6.327 -0.859 1.00 97.88 85 VAL A N 1
ATOM 685 C CA . VAL A 1 85 ? -6.163 5.491 -1.749 1.00 97.88 85 VAL A CA 1
ATOM 686 C C . VAL A 1 85 ? -5.586 5.472 -3.166 1.00 97.88 85 VAL A C 1
ATOM 688 O O . VAL A 1 85 ? -5.370 4.399 -3.728 1.00 97.88 85 VAL A O 1
ATOM 691 N N . GLN A 1 86 ? -5.242 6.640 -3.712 1.00 97.31 86 GLN A N 1
ATOM 692 C CA . GLN A 1 86 ? -4.628 6.762 -5.035 1.00 97.31 86 GLN A CA 1
ATOM 693 C C . GLN A 1 86 ? -3.263 6.075 -5.113 1.00 97.31 86 GLN A C 1
ATOM 695 O O . GLN A 1 86 ? -3.002 5.375 -6.086 1.00 97.31 86 GLN A O 1
ATOM 700 N N . MET A 1 87 ? -2.404 6.213 -4.096 1.00 98.19 87 MET A N 1
ATOM 701 C CA . MET A 1 87 ? -1.112 5.513 -4.066 1.00 98.19 87 MET A CA 1
ATOM 702 C C . MET A 1 87 ? -1.291 3.993 -4.087 1.00 98.19 87 MET A C 1
ATOM 704 O O . MET A 1 87 ? -0.609 3.303 -4.841 1.00 98.19 87 MET A O 1
ATOM 708 N N . MET A 1 88 ? -2.232 3.457 -3.302 1.00 98.19 88 MET A N 1
ATOM 709 C CA . MET A 1 88 ? -2.527 2.023 -3.331 1.00 98.19 88 MET A CA 1
ATOM 710 C C . MET A 1 88 ? -3.082 1.596 -4.695 1.00 98.19 88 MET A C 1
ATOM 712 O O . MET A 1 88 ? -2.672 0.563 -5.217 1.00 98.19 88 MET A O 1
ATOM 716 N N . ALA A 1 89 ? -3.958 2.394 -5.312 1.00 97.75 89 ALA A N 1
ATOM 717 C CA . ALA A 1 89 ? -4.483 2.118 -6.648 1.00 97.75 89 ALA A CA 1
ATOM 718 C C . ALA A 1 89 ? -3.389 2.114 -7.726 1.00 97.75 89 ALA A C 1
ATOM 720 O O . ALA A 1 89 ? -3.329 1.187 -8.530 1.00 97.75 89 ALA A O 1
ATOM 721 N N . ILE A 1 90 ? -2.480 3.091 -7.714 1.00 98.12 90 ILE A N 1
ATOM 722 C CA . ILE A 1 90 ? -1.337 3.144 -8.637 1.00 98.12 90 ILE A CA 1
ATOM 723 C C . ILE A 1 90 ? -0.433 1.921 -8.438 1.00 98.12 90 ILE A C 1
ATOM 725 O O . ILE A 1 90 ? -0.049 1.281 -9.414 1.00 98.12 90 ILE A O 1
ATOM 729 N N . ASN A 1 91 ? -0.155 1.545 -7.188 1.00 97.81 91 ASN A N 1
ATOM 730 C CA . ASN A 1 91 ? 0.614 0.346 -6.851 1.00 97.81 91 ASN A CA 1
ATOM 731 C C . ASN A 1 91 ? -0.038 -0.932 -7.422 1.00 97.81 91 ASN A C 1
ATOM 733 O O . ASN A 1 91 ? 0.614 -1.700 -8.132 1.00 97.81 91 ASN A O 1
ATOM 737 N N . MET A 1 92 ? -1.344 -1.122 -7.196 1.00 96.56 92 MET A N 1
ATOM 738 C CA . MET A 1 92 ? -2.114 -2.249 -7.743 1.00 96.56 92 MET A CA 1
ATOM 739 C C . MET A 1 92 ? -2.108 -2.271 -9.277 1.00 96.56 92 MET A C 1
ATOM 741 O O . MET A 1 92 ? -1.913 -3.324 -9.887 1.00 96.56 92 MET A O 1
ATOM 745 N N . TYR A 1 93 ? -2.299 -1.112 -9.909 1.00 95.69 93 TYR A N 1
ATOM 746 C CA . TYR A 1 93 ? -2.276 -0.978 -11.364 1.00 95.69 93 TYR A CA 1
ATOM 747 C C . TYR A 1 93 ? -0.904 -1.333 -11.944 1.00 95.69 93 TYR A C 1
ATOM 749 O O . TYR A 1 93 ? -0.821 -2.058 -12.933 1.00 95.69 93 TYR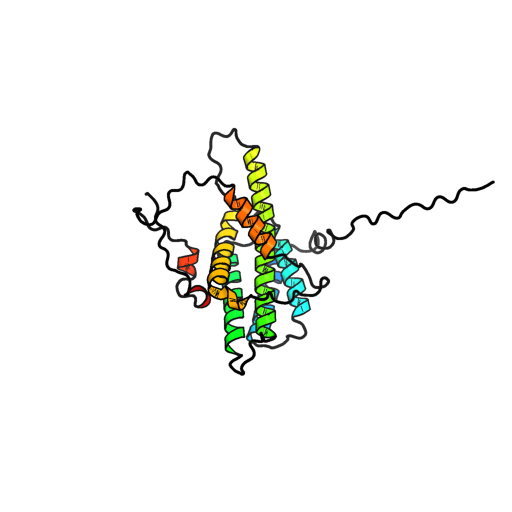 A O 1
ATOM 757 N N . GLN A 1 94 ? 0.176 -0.868 -11.314 1.00 95.69 94 GLN A N 1
ATOM 758 C CA . GLN A 1 94 ? 1.535 -1.115 -11.783 1.00 95.69 94 GLN A CA 1
ATOM 759 C C . GLN A 1 94 ? 1.895 -2.608 -11.744 1.00 95.69 94 GLN A C 1
ATOM 761 O O . GLN A 1 94 ? 2.523 -3.106 -12.680 1.00 95.69 94 GLN A O 1
ATOM 766 N N . ILE A 1 95 ? 1.449 -3.336 -10.712 1.00 94.69 95 ILE A N 1
ATOM 767 C CA . ILE A 1 95 ? 1.569 -4.802 -10.658 1.00 94.69 95 ILE A CA 1
ATOM 768 C C . ILE A 1 95 ? 0.835 -5.440 -11.842 1.00 94.69 95 ILE A C 1
ATOM 770 O O . ILE A 1 95 ? 1.385 -6.304 -12.522 1.00 94.69 95 ILE A O 1
ATOM 774 N N . GLU A 1 96 ? -0.394 -5.006 -12.115 1.00 91.81 96 GLU A N 1
ATOM 775 C CA . GLU A 1 96 ? -1.217 -5.590 -13.174 1.00 91.81 96 GLU A CA 1
ATOM 776 C C . GLU A 1 96 ? -0.630 -5.358 -14.573 1.00 91.81 96 GLU A C 1
ATOM 778 O O . GLU A 1 96 ? -0.533 -6.287 -15.375 1.00 91.81 96 GLU A O 1
ATOM 783 N N . VAL A 1 97 ? -0.143 -4.146 -14.849 1.00 91.44 97 VAL A N 1
ATOM 784 C CA . VAL A 1 97 ? 0.555 -3.830 -16.105 1.00 91.44 97 VAL A CA 1
ATOM 785 C C . VAL A 1 97 ? 1.820 -4.674 -16.268 1.00 91.44 97 VAL A C 1
ATOM 787 O O . VAL A 1 97 ? 2.121 -5.127 -17.374 1.00 91.44 97 VAL A O 1
ATOM 790 N N . ALA A 1 98 ? 2.560 -4.920 -15.184 1.00 90.25 98 ALA A N 1
ATOM 791 C CA . ALA A 1 98 ? 3.776 -5.723 -15.238 1.00 90.25 98 ALA A CA 1
ATOM 792 C C . ALA A 1 98 ? 3.501 -7.200 -15.589 1.00 90.25 98 ALA A C 1
ATOM 794 O O . ALA A 1 98 ? 4.297 -7.802 -16.313 1.00 90.25 98 ALA A O 1
ATOM 795 N N . LYS A 1 99 ? 2.362 -7.763 -15.153 1.00 85.12 99 LYS A N 1
ATOM 796 C CA . LYS A 1 99 ? 1.952 -9.144 -15.475 1.00 85.12 99 LYS A CA 1
ATOM 797 C C . LYS A 1 99 ? 1.632 -9.351 -16.953 1.00 85.12 99 LYS A C 1
ATOM 799 O O . LYS A 1 99 ? 2.036 -10.353 -17.537 1.00 85.12 99 LYS A O 1
ATOM 804 N N . GLN A 1 100 ? 0.925 -8.403 -17.574 1.00 68.88 100 GLN A N 1
ATOM 805 C CA . GLN A 1 100 ? 0.400 -8.533 -18.946 1.00 68.88 100 GLN A CA 1
ATOM 806 C C . GLN A 1 100 ? 1.487 -8.679 -20.028 1.00 68.88 100 GLN A C 1
ATOM 808 O O . GLN A 1 100 ? 1.192 -8.979 -21.182 1.00 68.88 100 GLN A O 1
ATOM 813 N N . VAL A 1 101 ? 2.753 -8.482 -19.667 1.00 60.94 101 VAL A N 1
ATOM 814 C CA . VAL A 1 101 ? 3.905 -8.566 -20.568 1.00 60.94 101 VAL A CA 1
ATOM 815 C C . VAL A 1 101 ? 4.403 -10.013 -20.744 1.00 60.94 101 VAL A C 1
ATOM 817 O O . VAL A 1 101 ? 5.014 -10.315 -21.769 1.00 60.94 101 VAL A O 1
ATOM 820 N N . ASN A 1 102 ? 4.132 -10.925 -19.801 1.00 56.53 102 ASN A N 1
ATOM 821 C CA . ASN A 1 102 ? 4.683 -12.289 -19.803 1.00 56.53 102 ASN A CA 1
ATOM 822 C C . ASN A 1 102 ? 3.658 -13.317 -20.307 1.00 56.53 102 ASN A C 1
ATOM 824 O O . ASN A 1 102 ? 2.991 -13.984 -19.525 1.00 56.53 102 ASN A O 1
ATOM 828 N N . VAL A 1 103 ? 3.539 -13.462 -21.630 1.00 54.03 103 VAL A N 1
ATOM 829 C CA . VAL A 1 103 ? 2.609 -14.419 -22.275 1.00 54.03 103 VAL A CA 1
ATOM 830 C C . VAL A 1 103 ? 3.308 -15.732 -22.689 1.00 54.03 103 VAL A C 1
ATOM 832 O O . VAL A 1 103 ? 2.738 -16.542 -23.414 1.00 54.03 103 VAL A O 1
ATOM 835 N N . SER A 1 104 ? 4.548 -15.994 -22.256 1.00 49.72 104 SER A N 1
ATOM 836 C CA . SER A 1 104 ? 5.333 -17.121 -22.783 1.00 49.72 104 SER A CA 1
ATOM 837 C C . SER A 1 104 ? 5.860 -18.112 -21.733 1.00 49.72 104 SER A C 1
ATOM 839 O O . SER A 1 104 ? 6.734 -17.767 -20.943 1.00 49.72 104 SER A O 1
ATOM 841 N N . VAL A 1 105 ? 5.438 -19.371 -21.929 1.00 50.78 105 VAL A N 1
ATOM 842 C CA . VAL A 1 105 ? 6.004 -20.673 -21.502 1.00 50.78 105 VAL A CA 1
ATOM 843 C C . VAL A 1 105 ? 5.688 -21.145 -20.072 1.00 50.78 105 VAL A C 1
ATOM 845 O O . VAL A 1 105 ? 5.677 -20.367 -19.130 1.00 50.78 105 VAL A O 1
ATOM 848 N N . ASP A 1 106 ? 5.440 -22.458 -19.965 1.00 49.38 106 ASP A N 1
ATOM 849 C CA . ASP A 1 106 ? 4.918 -23.309 -18.874 1.00 49.38 106 ASP A CA 1
ATOM 850 C C . ASP A 1 106 ? 5.590 -23.229 -17.478 1.00 49.38 106 ASP A C 1
ATOM 852 O O . ASP A 1 106 ? 5.425 -24.129 -16.654 1.00 49.38 106 ASP A O 1
ATOM 856 N N . ILE A 1 107 ? 6.340 -22.168 -17.169 1.00 54.53 107 ILE A N 1
ATOM 857 C CA . ILE A 1 107 ? 6.947 -21.931 -15.856 1.00 54.53 107 ILE A CA 1
ATOM 858 C C . ILE A 1 107 ? 6.555 -20.525 -15.393 1.00 54.53 107 ILE A C 1
ATOM 860 O O . ILE A 1 107 ? 7.009 -19.527 -15.947 1.00 54.53 107 ILE A O 1
ATOM 864 N N . VAL A 1 108 ? 5.717 -20.447 -14.357 1.00 62.84 108 VAL A N 1
ATOM 865 C CA . VAL A 1 108 ? 5.271 -19.182 -13.753 1.00 62.84 108 VAL A CA 1
ATOM 866 C C . VAL A 1 108 ? 6.425 -18.578 -12.944 1.00 62.84 108 VAL A C 1
ATOM 868 O O . VAL A 1 108 ? 6.534 -18.793 -11.740 1.00 62.84 108 VAL A O 1
ATOM 871 N N . VAL A 1 109 ? 7.324 -17.857 -13.615 1.00 74.75 109 VAL A N 1
ATOM 872 C CA . VAL A 1 109 ? 8.351 -17.025 -12.972 1.00 74.75 109 VAL A CA 1
ATOM 873 C C . VAL A 1 109 ? 7.967 -15.563 -13.165 1.00 74.75 109 VAL A C 1
ATOM 875 O O . VAL A 1 109 ? 7.754 -15.125 -14.296 1.00 74.75 109 VAL A O 1
ATOM 878 N N . ARG A 1 110 ? 7.887 -14.807 -12.064 1.00 86.12 110 ARG A N 1
ATOM 879 C CA . ARG A 1 110 ? 7.630 -13.362 -12.105 1.00 86.12 110 ARG A CA 1
ATOM 880 C C . ARG A 1 110 ? 8.774 -12.669 -12.846 1.00 86.12 110 ARG A C 1
ATOM 882 O O . ARG A 1 110 ? 9.948 -12.918 -12.570 1.00 86.12 110 ARG A O 1
ATOM 889 N N . SER A 1 111 ? 8.453 -11.802 -13.807 1.00 88.50 111 SER A N 1
ATOM 890 C CA . SER A 1 111 ? 9.493 -10.980 -14.449 1.00 88.50 111 SER A CA 1
ATOM 891 C C . SER A 1 111 ? 10.112 -10.003 -13.454 1.00 88.50 111 SER A C 1
ATOM 893 O O . SER A 1 111 ? 9.468 -9.628 -12.482 1.00 88.50 111 SER A O 1
ATOM 895 N N . GLN A 1 112 ? 11.308 -9.480 -13.744 1.00 90.00 112 GLN A N 1
ATOM 896 C CA . GLN A 1 112 ? 11.939 -8.455 -12.902 1.00 90.00 112 GLN A CA 1
ATOM 897 C C . GLN A 1 112 ? 11.018 -7.249 -12.635 1.00 90.00 112 GLN A C 1
ATOM 899 O O . GLN A 1 112 ? 11.029 -6.694 -11.538 1.00 90.00 112 GLN A O 1
ATOM 904 N N . TYR A 1 113 ? 10.220 -6.832 -13.622 1.00 92.00 113 TYR A N 1
ATOM 905 C CA . TYR A 1 113 ? 9.310 -5.692 -13.478 1.00 92.00 113 TYR A CA 1
ATOM 906 C C . TYR A 1 113 ? 8.119 -6.022 -12.585 1.00 92.00 113 TYR A C 1
ATOM 908 O O . TYR A 1 113 ? 7.701 -5.184 -11.791 1.00 92.00 113 TYR A O 1
ATOM 916 N N . GLU A 1 114 ? 7.595 -7.240 -12.696 1.00 92.44 114 GLU A N 1
ATOM 917 C CA . GLU A 1 114 ? 6.538 -7.742 -11.822 1.00 92.44 114 GLU A CA 1
ATOM 918 C C . GLU A 1 114 ? 7.051 -7.885 -10.387 1.00 92.44 114 GLU A C 1
ATOM 920 O O . GLU A 1 114 ? 6.428 -7.357 -9.470 1.00 92.44 114 GLU A O 1
ATOM 925 N N . GLU A 1 115 ? 8.234 -8.480 -10.214 1.00 92.75 115 GLU A N 1
ATOM 926 C CA . GLU A 1 115 ? 8.948 -8.603 -8.940 1.00 92.75 115 GLU A CA 1
ATOM 927 C C . GLU A 1 115 ? 9.124 -7.240 -8.264 1.00 92.75 115 GLU A C 1
ATOM 929 O O . GLU A 1 115 ? 8.727 -7.049 -7.118 1.00 92.75 115 GLU A O 1
ATOM 934 N N . SER A 1 116 ? 9.655 -6.265 -9.006 1.00 94.62 116 SER A N 1
ATOM 935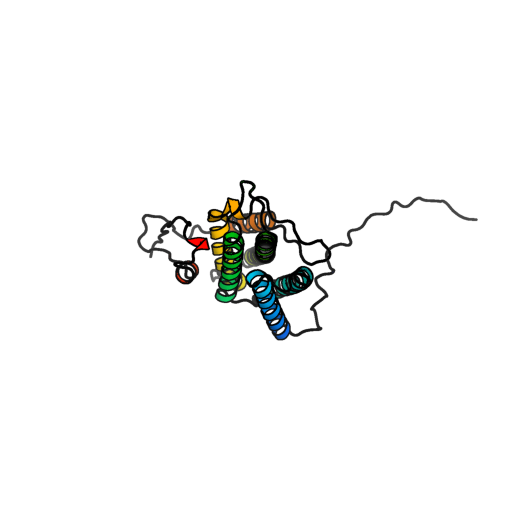 C CA . SER A 1 116 ? 9.950 -4.924 -8.493 1.00 94.62 116 SER A CA 1
ATOM 936 C C . SER A 1 116 ? 8.675 -4.142 -8.168 1.00 94.62 116 SER A C 1
ATOM 938 O O . SER A 1 116 ? 8.622 -3.454 -7.150 1.00 94.62 116 SER A O 1
ATOM 940 N N . SER A 1 117 ? 7.640 -4.258 -9.012 1.00 95.69 117 SER A N 1
ATOM 941 C CA . SER A 1 117 ? 6.343 -3.601 -8.791 1.00 95.69 117 SER A CA 1
ATOM 942 C C . SER A 1 117 ? 5.648 -4.165 -7.558 1.00 95.69 117 SER A C 1
ATOM 944 O O . SER A 1 117 ? 5.090 -3.413 -6.756 1.00 95.69 117 SER A O 1
ATOM 946 N N . LEU A 1 118 ? 5.700 -5.487 -7.392 1.00 95.44 118 LEU A N 1
ATOM 947 C CA . LEU A 1 118 ? 5.126 -6.169 -6.246 1.00 95.44 118 LEU A CA 1
ATOM 948 C C . LEU A 1 118 ? 5.883 -5.828 -4.960 1.00 95.44 118 LEU A C 1
ATOM 950 O O . LEU A 1 118 ? 5.240 -5.447 -3.987 1.00 95.44 118 LEU A O 1
ATOM 954 N N . GLN A 1 119 ? 7.217 -5.901 -4.972 1.00 95.38 119 GLN A N 1
ATOM 955 C CA . GLN A 1 119 ? 8.076 -5.526 -3.845 1.00 95.38 119 GLN A CA 1
ATOM 956 C C . GLN A 1 119 ? 7.772 -4.103 -3.369 1.00 95.38 119 GLN A C 1
ATOM 958 O O . GLN A 1 119 ? 7.400 -3.912 -2.218 1.00 95.38 119 GLN A O 1
ATOM 963 N N . LEU A 1 120 ? 7.833 -3.114 -4.269 1.00 96.25 120 LEU A N 1
ATOM 964 C CA . LEU A 1 120 ? 7.558 -1.713 -3.942 1.00 96.25 120 LEU A CA 1
ATOM 965 C C . LEU A 1 120 ? 6.173 -1.527 -3.308 1.00 96.25 120 LEU A C 1
ATOM 967 O O . LEU A 1 120 ? 6.022 -0.835 -2.300 1.00 96.25 120 LEU A O 1
ATOM 971 N N . SER A 1 121 ? 5.156 -2.149 -3.904 1.00 97.06 121 SER A N 1
ATOM 972 C CA . SER A 1 121 ? 3.774 -2.041 -3.437 1.00 97.06 121 SER A CA 1
ATOM 973 C C . SER A 1 121 ? 3.599 -2.632 -2.041 1.00 97.06 121 SER A C 1
ATOM 975 O O . SER A 1 121 ? 2.947 -2.032 -1.186 1.00 97.06 121 SER A O 1
ATOM 977 N N . LEU A 1 122 ? 4.202 -3.797 -1.816 1.00 96.56 122 LEU A N 1
ATOM 978 C CA . LEU A 1 122 ? 4.160 -4.522 -0.558 1.00 96.56 122 LEU A CA 1
ATOM 979 C C . LEU A 1 122 ? 4.979 -3.834 0.537 1.00 96.56 122 LEU A C 1
ATOM 981 O O . LEU A 1 122 ? 4.495 -3.745 1.661 1.00 96.56 122 LEU A O 1
ATOM 985 N N . ASP A 1 123 ? 6.142 -3.266 0.224 1.00 96.19 123 ASP A N 1
ATOM 986 C CA . ASP A 1 123 ? 6.939 -2.491 1.178 1.00 96.19 123 ASP A CA 1
ATOM 987 C C . ASP A 1 123 ? 6.197 -1.217 1.606 1.00 96.19 123 ASP A C 1
ATOM 989 O O . ASP A 1 123 ? 6.087 -0.921 2.797 1.00 96.19 123 ASP A O 1
ATOM 993 N N . MET A 1 124 ? 5.590 -0.484 0.665 1.00 97.69 124 MET A N 1
ATOM 994 C CA . MET A 1 124 ? 4.749 0.667 1.011 1.00 97.69 124 MET A CA 1
ATOM 995 C C . MET A 1 124 ? 3.556 0.258 1.885 1.00 97.69 124 MET A C 1
ATOM 997 O O . MET A 1 124 ? 3.296 0.882 2.916 1.00 97.69 124 MET A O 1
ATOM 1001 N N . PHE A 1 125 ? 2.840 -0.804 1.515 1.00 97.88 125 PHE A N 1
ATOM 1002 C CA . PHE A 1 125 ? 1.716 -1.299 2.308 1.00 97.88 125 PHE A CA 1
ATOM 1003 C C . PHE A 1 125 ? 2.155 -1.787 3.700 1.00 97.88 125 PHE A C 1
ATOM 1005 O O . PHE A 1 125 ? 1.490 -1.510 4.702 1.00 97.88 125 PHE A O 1
ATOM 1012 N N . GLY A 1 126 ? 3.302 -2.458 3.788 1.00 96.88 126 GLY A N 1
ATOM 1013 C CA . GLY A 1 126 ? 3.905 -2.917 5.032 1.00 96.88 126 GLY A CA 1
ATOM 1014 C C . GLY A 1 126 ? 4.239 -1.762 5.971 1.00 96.88 126 GLY A C 1
ATOM 1015 O O . GLY A 1 126 ? 3.829 -1.789 7.129 1.00 96.88 126 GLY A O 1
ATOM 1016 N N . LEU A 1 127 ? 4.888 -0.711 5.463 1.00 97.31 127 LEU A N 1
ATOM 1017 C CA . LEU A 1 127 ? 5.183 0.511 6.221 1.00 97.31 127 LEU A CA 1
ATOM 1018 C C . LEU A 1 127 ? 3.912 1.197 6.736 1.00 97.31 127 LEU A C 1
ATOM 1020 O O . LEU A 1 127 ? 3.843 1.599 7.900 1.00 97.31 127 LEU A O 1
ATOM 1024 N N . LEU A 1 128 ? 2.890 1.308 5.884 1.00 97.75 128 LEU A N 1
ATOM 1025 C CA . LEU A 1 128 ? 1.596 1.886 6.247 1.00 97.75 128 LEU A CA 1
ATOM 1026 C C . LEU A 1 128 ? 0.920 1.088 7.368 1.00 97.75 128 LEU A C 1
ATOM 1028 O O . LEU A 1 128 ? 0.408 1.658 8.336 1.00 97.75 128 LEU A O 1
ATOM 1032 N N . THR A 1 129 ? 0.957 -0.238 7.265 1.00 97.56 129 THR A N 1
ATOM 1033 C CA . THR A 1 129 ? 0.358 -1.159 8.233 1.00 97.56 129 THR A CA 1
ATOM 1034 C C . THR A 1 129 ? 1.119 -1.158 9.561 1.00 97.56 129 THR A C 1
ATOM 1036 O O . THR A 1 129 ? 0.504 -1.101 10.628 1.00 97.56 129 THR A O 1
ATOM 1039 N N . GLU A 1 130 ? 2.453 -1.151 9.516 1.00 97.00 130 GLU A N 1
ATOM 1040 C CA . GLU A 1 130 ? 3.314 -1.051 10.695 1.00 97.00 130 GLU A CA 1
ATOM 1041 C C . GLU A 1 130 ? 3.004 0.231 11.477 1.00 97.00 130 GLU A C 1
ATOM 1043 O O . GLU A 1 130 ? 2.680 0.167 12.666 1.00 97.00 130 GLU A O 1
ATOM 1048 N N . GLN A 1 131 ? 3.008 1.390 10.809 1.00 96.94 131 GLN A N 1
ATOM 1049 C CA . GLN A 1 131 ? 2.681 2.661 11.461 1.00 96.94 131 GLN A CA 1
ATOM 1050 C C . GLN A 1 131 ? 1.241 2.680 11.981 1.00 96.94 131 GLN A C 1
ATOM 1052 O O . GLN A 1 131 ? 0.998 3.140 13.097 1.00 96.94 131 GLN A O 1
ATOM 1057 N N . THR A 1 132 ? 0.293 2.094 11.244 1.00 96.88 132 THR A N 1
ATOM 1058 C CA . THR A 1 132 ? -1.094 1.969 11.711 1.00 96.88 132 THR A CA 1
ATOM 1059 C C . THR A 1 132 ? -1.181 1.205 13.026 1.00 96.88 132 THR A C 1
ATOM 1061 O O . THR A 1 132 ? -1.878 1.651 13.937 1.00 96.88 132 THR A O 1
ATOM 1064 N N . SER A 1 133 ? -0.452 0.094 13.169 1.00 96.19 133 SER A N 1
ATOM 1065 C CA . SER A 1 133 ? -0.454 -0.684 14.414 1.00 96.19 133 SER A CA 1
ATOM 1066 C C . SER A 1 133 ? -0.015 0.161 15.617 1.00 96.19 133 SER A C 1
ATOM 1068 O O . SER A 1 133 ? -0.699 0.181 16.642 1.00 96.19 133 SER A O 1
ATOM 1070 N N . LEU A 1 134 ? 1.047 0.959 15.452 1.00 95.25 134 LEU A N 1
ATOM 1071 C CA . LEU A 1 134 ? 1.567 1.852 16.489 1.00 95.25 134 LEU A CA 1
ATOM 1072 C C . LEU A 1 134 ? 0.555 2.939 16.871 1.00 95.25 134 LEU A C 1
ATOM 1074 O O . LEU A 1 134 ? 0.389 3.249 18.053 1.00 95.25 134 LEU A O 1
ATOM 1078 N N . ILE A 1 135 ? -0.141 3.518 15.889 1.00 95.00 135 ILE A N 1
ATOM 1079 C CA . ILE A 1 135 ? -1.153 4.549 16.140 1.00 95.00 135 ILE A CA 1
ATOM 1080 C C . ILE A 1 135 ? -2.386 3.961 16.833 1.00 95.00 135 ILE A C 1
ATOM 1082 O O . ILE A 1 135 ? -2.892 4.581 17.772 1.00 95.00 135 ILE A O 1
ATOM 1086 N N . ILE A 1 136 ? -2.844 2.762 16.448 1.00 93.75 136 ILE A N 1
ATOM 1087 C CA . ILE A 1 136 ? -3.952 2.086 17.140 1.00 93.75 136 ILE A CA 1
ATOM 1088 C C . ILE A 1 136 ? -3.576 1.819 18.599 1.00 93.75 136 ILE A C 1
ATOM 1090 O O . ILE A 1 136 ? -4.356 2.146 19.490 1.00 93.75 136 ILE A O 1
ATOM 1094 N N . GLU A 1 137 ? -2.382 1.287 18.873 1.00 93.38 137 GLU A N 1
ATOM 1095 C CA . GLU A 1 137 ? -1.935 1.048 20.249 1.00 93.38 137 GLU A CA 1
ATOM 1096 C C . GLU A 1 137 ? -1.914 2.327 21.090 1.00 93.38 137 GLU A C 1
ATOM 1098 O O . GLU A 1 137 ? -2.407 2.333 22.220 1.00 93.38 137 GLU A O 1
ATOM 1103 N N . ARG A 1 138 ? -1.360 3.421 20.551 1.00 92.19 138 ARG A N 1
ATOM 1104 C CA . ARG A 1 138 ? -1.337 4.724 21.237 1.00 92.19 138 ARG A CA 1
ATOM 1105 C C . ARG A 1 138 ? -2.750 5.236 21.504 1.00 92.19 138 ARG A C 1
ATOM 1107 O O . ARG A 1 138 ? -3.029 5.680 22.617 1.00 92.19 138 ARG A O 1
ATOM 1114 N N . HIS A 1 139 ? -3.643 5.128 20.521 1.00 89.69 139 HIS A N 1
ATOM 1115 C CA . HIS A 1 139 ? -5.044 5.539 20.635 1.00 89.69 139 HIS A CA 1
ATOM 1116 C C . HIS A 1 139 ? -5.799 4.731 21.698 1.00 89.69 139 HIS A C 1
ATOM 1118 O O . HIS A 1 139 ? -6.472 5.310 22.551 1.00 89.69 139 HIS A O 1
ATOM 1124 N N . LEU A 1 140 ? -5.642 3.404 21.711 1.00 88.94 140 LEU A N 1
ATOM 1125 C CA . LEU A 1 140 ? -6.265 2.530 22.710 1.00 88.94 140 LEU A CA 1
ATOM 1126 C C . LEU A 1 140 ? -5.727 2.801 24.123 1.00 88.94 140 LEU A C 1
ATOM 1128 O O . LEU A 1 140 ? -6.513 2.893 25.068 1.00 88.94 140 LEU A O 1
ATOM 1132 N N . LYS A 1 141 ? -4.409 3.007 24.271 1.00 88.50 141 LYS A N 1
ATOM 1133 C CA . LYS A 1 141 ? -3.789 3.385 25.552 1.00 88.50 141 LYS A CA 1
ATOM 1134 C C . LYS A 1 141 ? -4.336 4.721 26.055 1.00 88.50 141 LYS A C 1
ATOM 1136 O O . LYS A 1 141 ? -4.808 4.786 27.187 1.00 88.50 141 LYS A O 1
ATOM 1141 N N . ALA A 1 142 ? -4.357 5.756 25.214 1.00 86.25 142 ALA A N 1
ATOM 1142 C CA . ALA A 1 142 ? -4.909 7.064 25.572 1.00 86.25 142 ALA A CA 1
ATOM 1143 C C . ALA A 1 142 ? -6.390 6.976 25.984 1.00 86.25 142 ALA A C 1
ATOM 1145 O O . ALA A 1 142 ? -6.795 7.567 26.985 1.00 86.25 142 ALA A O 1
ATOM 1146 N N . ARG A 1 143 ? -7.193 6.174 25.272 1.00 80.44 143 ARG A N 1
ATOM 1147 C CA . ARG A 1 143 ? -8.615 5.971 25.582 1.00 80.44 143 ARG A CA 1
ATOM 1148 C C . ARG A 1 143 ? -8.838 5.270 26.924 1.00 80.44 143 ARG A C 1
ATOM 1150 O O . ARG A 1 143 ? -9.782 5.622 27.623 1.00 80.44 143 ARG A O 1
ATOM 1157 N N . SER A 1 144 ? -7.969 4.333 27.308 1.00 76.06 144 SER A N 1
ATOM 1158 C CA . SER A 1 144 ? -8.065 3.656 28.612 1.00 76.06 144 SER A CA 1
ATOM 1159 C C . SER A 1 144 ? -7.869 4.609 29.805 1.00 76.06 144 SER A C 1
ATOM 1161 O O . SER A 1 144 ? -8.443 4.390 30.867 1.00 76.06 144 SER A O 1
ATOM 1163 N N . VAL A 1 145 ? -7.121 5.704 29.618 1.00 75.81 145 VAL A N 1
ATOM 1164 C CA . VAL A 1 145 ? -6.837 6.711 30.657 1.00 75.81 145 VAL A CA 1
ATOM 1165 C C . VAL A 1 145 ? -7.961 7.753 30.784 1.00 75.81 145 VAL A C 1
ATOM 1167 O O . VAL A 1 145 ? -8.203 8.269 31.871 1.00 75.81 145 VAL A O 1
ATOM 1170 N N . ILE A 1 146 ? -8.681 8.053 29.696 1.00 67.56 146 ILE A N 1
ATOM 1171 C CA . ILE A 1 146 ? -9.656 9.164 29.606 1.00 67.56 146 ILE A CA 1
ATOM 1172 C C . ILE A 1 146 ? -11.101 8.710 29.934 1.00 67.56 146 ILE A C 1
ATOM 1174 O O . ILE A 1 146 ? -12.064 9.415 29.655 1.00 67.56 146 ILE A O 1
ATOM 1178 N N . SER A 1 147 ? -11.289 7.553 30.581 1.00 59.12 147 SER A N 1
ATOM 1179 C CA . SER A 1 147 ? -12.596 6.913 30.857 1.00 59.12 147 SER A CA 1
ATOM 1180 C C . SER A 1 147 ? -13.634 7.739 31.666 1.00 59.12 147 SER A C 1
ATOM 1182 O O . SER A 1 147 ? -1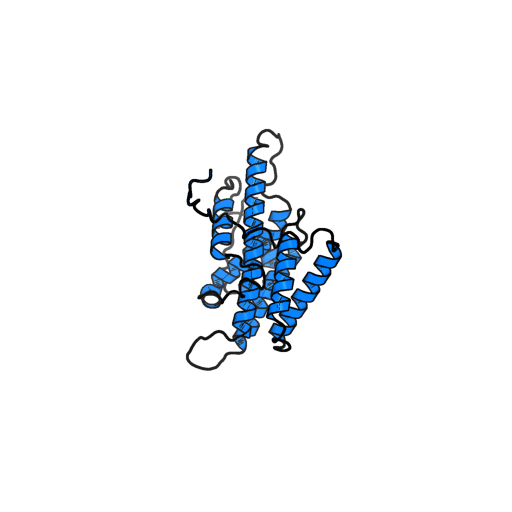4.705 7.217 31.963 1.00 59.12 147 SER A O 1
ATOM 1184 N N . ASN A 1 148 ? -13.365 9.003 32.011 1.00 53.81 148 ASN A N 1
ATOM 1185 C CA . ASN A 1 148 ? -14.209 9.856 32.863 1.00 53.81 148 ASN A CA 1
ATOM 1186 C C . ASN A 1 148 ? -14.836 11.077 32.152 1.00 53.81 148 ASN A C 1
ATOM 1188 O O . ASN A 1 148 ? -15.276 12.001 32.830 1.00 53.81 148 ASN A O 1
ATOM 1192 N N . ALA A 1 149 ? -14.861 11.144 30.817 1.00 58.06 149 ALA A N 1
ATOM 1193 C CA . ALA A 1 149 ? -15.420 12.303 30.109 1.00 58.06 149 ALA A CA 1
ATOM 1194 C C . ALA A 1 149 ? -16.843 12.050 29.575 1.00 58.06 149 ALA A C 1
ATOM 1196 O O . ALA A 1 149 ? -17.060 11.120 28.802 1.00 58.06 149 ALA A O 1
ATOM 1197 N N . ASP A 1 150 ? -17.774 12.955 29.903 1.00 57.34 150 ASP A N 1
ATOM 1198 C CA . ASP A 1 150 ? -19.198 13.008 29.499 1.00 57.34 150 ASP A CA 1
ATOM 1199 C C . ASP A 1 150 ? -19.468 13.057 27.974 1.00 57.34 150 ASP A C 1
ATOM 1201 O O . ASP A 1 150 ? -20.606 13.235 27.537 1.00 57.34 150 ASP A O 1
ATOM 1205 N N . LYS A 1 151 ? -18.442 12.914 27.125 1.00 60.22 151 LYS A N 1
ATOM 1206 C CA . LYS A 1 151 ? -18.584 12.854 25.666 1.00 60.22 151 LYS A CA 1
ATOM 1207 C C . LYS A 1 151 ? -17.955 11.572 25.125 1.00 60.22 151 LYS A C 1
ATOM 1209 O O . LYS A 1 151 ? -16.773 11.339 25.382 1.00 60.22 151 LYS A O 1
ATOM 1214 N N . PRO A 1 152 ? -18.685 10.779 24.317 1.00 63.56 152 PRO A N 1
ATOM 1215 C CA . PRO A 1 152 ? -18.103 9.619 23.665 1.00 63.56 152 PRO A CA 1
ATOM 1216 C C . PRO A 1 152 ? -16.999 10.091 22.714 1.00 63.56 152 PRO A C 1
ATOM 1218 O O . PRO A 1 152 ? -17.254 10.768 21.717 1.00 63.56 152 PRO A O 1
ATOM 1221 N N . ALA A 1 153 ? -15.751 9.763 23.051 1.00 68.25 153 ALA A N 1
ATOM 1222 C CA . ALA A 1 153 ? -14.624 9.998 22.165 1.00 68.25 153 ALA A CA 1
ATOM 1223 C C . ALA A 1 153 ? -14.834 9.214 20.857 1.00 68.25 153 ALA A C 1
ATOM 1225 O O . ALA A 1 153 ? -15.365 8.098 20.886 1.00 68.25 153 ALA A O 1
ATOM 1226 N N . PRO A 1 154 ? -14.419 9.761 19.703 1.00 75.88 154 PRO A N 1
ATOM 1227 C CA . PRO A 1 154 ? -14.533 9.044 18.445 1.00 75.88 154 PRO A CA 1
ATOM 1228 C C . PRO A 1 154 ? -13.805 7.693 18.507 1.00 75.88 154 PRO A C 1
ATOM 1230 O O . PRO A 1 154 ? -12.718 7.591 19.077 1.00 75.88 154 PRO A O 1
ATOM 1233 N N . ILE A 1 155 ? -14.387 6.665 17.873 1.00 82.25 155 ILE A N 1
ATOM 1234 C CA . ILE A 1 155 ? -13.823 5.301 17.842 1.00 82.25 155 ILE A CA 1
ATOM 1235 C C . ILE A 1 155 ? -12.378 5.317 17.339 1.00 82.25 155 ILE A C 1
ATOM 1237 O O . ILE A 1 155 ? -11.528 4.641 17.912 1.00 82.25 155 ILE A O 1
ATOM 1241 N N . PHE A 1 156 ? -12.104 6.145 16.328 1.00 88.12 156 PHE A N 1
ATOM 1242 C CA . PHE A 1 156 ? -10.798 6.339 15.708 1.00 88.12 156 PHE A CA 1
ATOM 1243 C C . PHE A 1 156 ? -10.414 7.820 15.665 1.00 88.12 156 PHE A C 1
ATOM 1245 O O . PHE A 1 156 ? -11.268 8.671 15.380 1.00 88.12 156 PHE A O 1
ATOM 1252 N N . ASN A 1 157 ? -9.130 8.109 15.903 1.00 89.88 157 ASN A N 1
ATOM 1253 C CA . ASN A 1 157 ? -8.548 9.440 15.717 1.00 89.88 157 ASN A CA 1
ATOM 1254 C C . ASN A 1 157 ? -8.498 9.840 14.224 1.00 89.88 157 ASN A C 1
ATOM 1256 O O . ASN A 1 157 ? -8.808 9.044 13.335 1.00 89.88 157 ASN A O 1
ATOM 1260 N N . SER A 1 158 ? -8.128 11.091 13.941 1.00 91.25 158 SER A N 1
ATOM 1261 C CA . SER A 1 158 ? -8.046 11.619 12.571 1.00 91.25 158 SER A CA 1
ATOM 1262 C C . SER A 1 158 ? -7.048 10.854 11.697 1.00 91.25 158 SER A C 1
ATOM 1264 O O . SER A 1 158 ? -7.371 10.548 10.554 1.00 91.25 158 SER A O 1
ATOM 1266 N N . TRP A 1 159 ? -5.878 10.494 12.237 1.00 94.25 159 TRP A N 1
ATOM 1267 C CA . TRP A 1 159 ? -4.852 9.728 11.521 1.00 94.25 159 TRP A CA 1
ATOM 1268 C C . TRP A 1 159 ? -5.414 8.397 10.996 1.00 94.25 159 TRP A C 1
ATOM 1270 O O . TRP A 1 159 ? -5.329 8.106 9.806 1.00 94.25 159 TRP A O 1
ATOM 1280 N N . LEU A 1 160 ? -6.086 7.628 11.859 1.00 94.31 160 LEU A N 1
ATOM 1281 C CA . LEU A 1 160 ? -6.657 6.325 11.507 1.00 94.31 160 LEU A CA 1
ATOM 1282 C C . LEU A 1 160 ? -7.773 6.441 10.465 1.00 94.31 160 LEU A C 1
ATOM 1284 O O . LEU A 1 160 ? -7.860 5.611 9.564 1.00 94.31 160 LEU A O 1
ATOM 1288 N N . ARG A 1 161 ? -8.596 7.494 10.539 1.00 92.88 161 ARG A N 1
ATOM 1289 C CA . ARG A 1 161 ? -9.654 7.753 9.547 1.00 92.88 161 ARG A CA 1
ATOM 1290 C C . ARG A 1 161 ? -9.105 8.017 8.144 1.00 92.88 161 ARG A C 1
ATOM 1292 O O . ARG A 1 161 ? -9.771 7.666 7.177 1.00 92.88 161 ARG A O 1
ATOM 1299 N N . HIS A 1 162 ? -7.919 8.617 8.025 1.00 94.19 162 HIS A N 1
ATOM 1300 C CA . HIS A 1 162 ? -7.276 8.813 6.723 1.00 94.19 162 HIS A CA 1
ATOM 1301 C C . HIS A 1 162 ? -6.709 7.508 6.151 1.00 94.19 162 HIS A C 1
ATOM 1303 O O . HIS A 1 162 ? -6.772 7.299 4.945 1.00 94.19 162 HIS A O 1
ATOM 1309 N N . VAL A 1 163 ? -6.190 6.620 7.001 1.00 96.00 163 VAL A N 1
ATOM 1310 C CA . VAL A 1 163 ? -5.437 5.437 6.557 1.00 96.00 163 VAL A CA 1
ATOM 1311 C C . VAL A 1 163 ? -6.319 4.210 6.307 1.00 96.00 163 VAL A C 1
ATOM 1313 O O . VAL A 1 163 ? -6.057 3.455 5.370 1.00 96.00 163 VAL A O 1
ATOM 1316 N N . PHE A 1 164 ? -7.388 4.007 7.084 1.00 95.75 164 PHE A N 1
ATOM 1317 C CA . PHE A 1 164 ? -8.233 2.809 6.961 1.00 95.75 164 PHE A CA 1
ATOM 1318 C C . PHE A 1 164 ? -8.745 2.507 5.545 1.00 95.75 164 PHE A C 1
ATOM 1320 O O . PHE A 1 164 ? -8.629 1.351 5.140 1.00 95.75 164 PHE A O 1
ATOM 1327 N N . PRO A 1 165 ? -9.232 3.494 4.772 1.00 96.81 165 PRO A N 1
ATOM 1328 C CA . PRO A 1 165 ? -9.679 3.265 3.399 1.00 96.81 165 PRO A CA 1
ATOM 1329 C C . PRO A 1 165 ? -8.586 2.661 2.513 1.00 96.81 165 PRO A C 1
ATOM 1331 O O . PRO A 1 165 ? -8.823 1.693 1.800 1.00 96.81 165 PRO A O 1
ATOM 1334 N N . SER A 1 166 ? -7.355 3.171 2.619 1.00 97.75 166 SER A N 1
ATOM 1335 C CA . SER A 1 166 ? -6.216 2.651 1.854 1.00 97.75 166 SER A CA 1
ATOM 1336 C C . SER A 1 166 ? -5.787 1.244 2.286 1.00 97.75 166 SER A C 1
ATOM 1338 O O . SER A 1 166 ? -5.446 0.424 1.436 1.00 97.75 166 SER A O 1
ATOM 1340 N N . LEU A 1 167 ? -5.867 0.923 3.586 1.00 97.25 167 LEU A N 1
ATOM 1341 C CA . LEU A 1 167 ? -5.619 -0.442 4.057 1.00 97.25 167 LEU A CA 1
ATOM 1342 C C . LEU A 1 167 ? -6.670 -1.409 3.519 1.00 97.25 167 LEU A C 1
ATOM 1344 O O . LEU A 1 167 ? -6.314 -2.469 3.015 1.00 97.25 167 LEU A O 1
ATOM 1348 N N . LYS A 1 168 ? -7.944 -1.011 3.597 1.00 95.69 168 LYS A N 1
ATOM 1349 C CA . LYS A 1 168 ? -9.097 -1.794 3.155 1.00 95.69 168 LYS A CA 1
ATOM 1350 C C . LYS A 1 168 ? -8.958 -2.201 1.689 1.00 95.69 168 LYS A C 1
ATOM 1352 O O . LYS A 1 168 ? -8.906 -3.393 1.401 1.00 95.69 168 LYS A O 1
ATOM 1357 N N . ILE A 1 169 ? -8.776 -1.241 0.782 1.00 96.25 169 ILE A N 1
ATOM 1358 C CA . ILE A 1 169 ? -8.688 -1.534 -0.660 1.00 96.25 169 ILE A CA 1
ATOM 1359 C C . ILE A 1 169 ? -7.477 -2.407 -1.019 1.00 96.25 169 ILE A C 1
ATOM 1361 O O . ILE A 1 169 ? -7.564 -3.247 -1.911 1.00 96.25 169 ILE A O 1
ATOM 1365 N N . PHE A 1 170 ? -6.347 -2.260 -0.319 1.00 96.81 170 PHE A N 1
ATOM 1366 C CA . PHE A 1 170 ? -5.173 -3.086 -0.596 1.00 96.81 170 PHE A CA 1
ATOM 1367 C C . PHE A 1 170 ? -5.356 -4.503 -0.030 1.00 96.81 170 PHE A C 1
ATOM 1369 O O . PHE A 1 170 ? -4.947 -5.479 -0.657 1.00 96.81 170 PHE A O 1
ATOM 1376 N N . THR A 1 171 ? -6.039 -4.654 1.113 1.00 95.50 171 THR A N 1
ATOM 1377 C CA . THR A 1 171 ? -6.443 -5.974 1.624 1.00 95.50 171 THR A CA 1
ATOM 1378 C C . THR A 1 171 ? -7.492 -6.658 0.751 1.00 95.50 171 THR A C 1
ATOM 1380 O O . THR A 1 171 ? -7.426 -7.877 0.583 1.00 95.50 171 THR A O 1
ATOM 1383 N N . ASP A 1 172 ? -8.402 -5.904 0.136 1.00 94.44 172 ASP A N 1
ATOM 1384 C CA . ASP A 1 172 ? -9.355 -6.429 -0.847 1.00 94.44 172 ASP A CA 1
ATOM 1385 C C . ASP A 1 172 ? -8.618 -6.974 -2.071 1.00 94.44 172 ASP A C 1
ATOM 1387 O O . ASP A 1 172 ? -8.866 -8.101 -2.507 1.00 94.44 172 ASP A O 1
ATOM 1391 N N . TRP A 1 173 ? -7.634 -6.220 -2.569 1.00 94.81 173 TRP A N 1
ATOM 1392 C CA . TRP A 1 173 ? -6.763 -6.680 -3.642 1.00 94.81 173 TRP A CA 1
ATOM 1393 C C . TRP A 1 173 ? -6.001 -7.945 -3.264 1.00 94.81 173 TRP A C 1
ATOM 1395 O O . TRP A 1 173 ? -6.045 -8.905 -4.030 1.00 94.81 173 TRP A O 1
ATOM 1405 N N . MET A 1 174 ? -5.366 -7.997 -2.087 1.00 93.12 174 MET A N 1
ATOM 1406 C CA . MET A 1 174 ? -4.677 -9.206 -1.619 1.00 93.12 174 MET A CA 1
ATOM 1407 C C . MET A 1 174 ? -5.633 -10.405 -1.526 1.00 93.12 174 MET A C 1
ATOM 1409 O O . MET A 1 174 ? -5.267 -11.518 -1.895 1.00 93.12 174 MET A O 1
ATOM 1413 N N . THR A 1 175 ? -6.877 -10.192 -1.094 1.00 90.50 175 THR A N 1
ATOM 1414 C CA . THR A 1 175 ? -7.889 -11.258 -1.013 1.00 90.50 175 THR A CA 1
ATOM 1415 C C . THR A 1 175 ? -8.224 -11.820 -2.396 1.00 90.50 175 THR A C 1
ATOM 1417 O O . THR A 1 175 ? -8.321 -13.033 -2.573 1.00 90.50 175 THR A O 1
ATOM 1420 N N . CYS A 1 176 ? -8.337 -10.947 -3.393 1.00 87.94 176 CYS A N 1
ATOM 1421 C CA . CYS A 1 176 ? -8.691 -11.314 -4.763 1.00 87.94 176 CYS A CA 1
ATOM 1422 C C . CYS A 1 176 ? -7.507 -11.822 -5.600 1.00 87.94 176 CYS A C 1
ATOM 1424 O O . CYS A 1 176 ? -7.697 -12.520 -6.594 1.00 87.94 176 CYS A O 1
ATOM 1426 N N . ASN A 1 177 ? -6.283 -11.465 -5.210 1.00 87.69 177 ASN A N 1
ATOM 1427 C CA . ASN A 1 177 ? -5.070 -11.659 -5.998 1.00 87.69 177 ASN A CA 1
ATOM 1428 C C . ASN A 1 177 ? -4.010 -12.473 -5.240 1.00 87.69 177 ASN A C 1
ATOM 1430 O O . ASN A 1 177 ? -2.819 -12.265 -5.460 1.00 87.69 177 ASN A O 1
ATOM 1434 N N . ALA A 1 178 ? -4.418 -13.422 -4.388 1.00 86.94 178 ALA A N 1
ATOM 1435 C CA . ALA A 1 178 ? -3.517 -14.253 -3.575 1.00 86.94 178 ALA A CA 1
ATOM 1436 C C . ALA A 1 178 ? -2.350 -14.863 -4.376 1.00 86.94 178 ALA A C 1
ATOM 1438 O O . ALA A 1 178 ? -1.193 -14.774 -3.974 1.00 86.94 178 ALA A O 1
ATOM 1439 N N . ASN A 1 179 ? -2.635 -15.392 -5.568 1.00 85.88 179 ASN A N 1
ATOM 1440 C CA . ASN A 1 179 ? -1.623 -15.988 -6.447 1.00 85.88 179 ASN A CA 1
ATOM 1441 C C . ASN A 1 179 ? -0.596 -14.977 -6.987 1.00 85.88 179 ASN A C 1
ATOM 1443 O O . ASN A 1 179 ? 0.445 -15.380 -7.487 1.00 85.88 179 ASN A O 1
ATOM 1447 N N . SER A 1 180 ? -0.883 -13.675 -6.914 1.00 84.81 180 SER A N 1
ATOM 1448 C CA . SER A 1 180 ? 0.009 -12.627 -7.425 1.00 84.81 180 SER A CA 1
ATOM 1449 C C . SER A 1 180 ? 1.155 -12.316 -6.474 1.00 84.81 180 SER A C 1
ATOM 1451 O O . SER A 1 180 ? 2.175 -11.811 -6.923 1.00 84.81 180 SER A O 1
ATOM 1453 N N . PHE A 1 181 ? 0.989 -12.575 -5.174 1.00 86.81 181 PHE A N 1
ATOM 1454 C CA . PHE A 1 181 ? 1.997 -12.245 -4.165 1.00 86.81 181 PHE A CA 1
ATOM 1455 C C . PHE A 1 181 ? 2.492 -13.445 -3.362 1.00 86.81 181 PHE A C 1
ATOM 1457 O O . PHE A 1 181 ? 3.249 -13.268 -2.411 1.00 86.81 181 PHE A O 1
ATOM 1464 N N . ILE A 1 182 ? 2.064 -14.657 -3.720 1.00 86.81 182 ILE A N 1
ATOM 1465 C CA . ILE A 1 182 ? 2.527 -15.901 -3.109 1.00 86.81 182 ILE A CA 1
ATOM 1466 C C . ILE A 1 182 ? 3.390 -16.651 -4.138 1.00 86.81 182 ILE A C 1
ATOM 1468 O O . ILE A 1 182 ? 2.878 -16.997 -5.202 1.00 86.81 182 ILE A O 1
ATOM 1472 N N . PRO A 1 183 ? 4.668 -16.948 -3.837 1.00 88.56 183 PRO A N 1
ATOM 1473 C CA . PRO A 1 183 ? 5.413 -16.525 -2.645 1.00 88.56 183 PRO A CA 1
ATOM 1474 C C . PRO A 1 183 ? 5.652 -15.008 -2.636 1.00 88.56 183 PRO A C 1
ATOM 1476 O O . PRO A 1 183 ? 5.595 -14.383 -3.695 1.00 88.56 183 PRO A O 1
ATOM 1479 N N . LEU A 1 184 ? 5.932 -14.438 -1.457 1.00 90.31 184 LEU A N 1
ATOM 1480 C CA . LEU A 1 184 ? 6.295 -13.020 -1.325 1.00 90.31 184 LEU A CA 1
ATOM 1481 C C . LEU A 1 184 ? 7.527 -12.700 -2.189 1.00 90.31 184 LEU A C 1
ATOM 1483 O O . LEU A 1 184 ? 8.346 -13.594 -2.423 1.00 90.31 184 LEU A O 1
ATOM 1487 N N . PRO A 1 185 ? 7.657 -11.463 -2.701 1.00 89.62 185 PRO A N 1
ATOM 1488 C CA . PRO A 1 185 ? 8.853 -11.063 -3.419 1.00 89.62 185 PRO A CA 1
ATOM 1489 C C . PRO A 1 185 ? 10.067 -11.052 -2.497 1.00 89.62 185 PRO A C 1
ATOM 1491 O O . PRO A 1 185 ? 9.937 -10.869 -1.282 1.00 89.62 185 PRO A O 1
ATOM 1494 N N . ASP A 1 186 ? 11.247 -11.192 -3.093 1.00 86.19 186 ASP A N 1
ATOM 1495 C CA . ASP A 1 186 ? 12.486 -10.950 -2.364 1.00 86.19 186 ASP A CA 1
ATOM 1496 C C . ASP A 1 186 ? 12.504 -9.494 -1.893 1.00 86.19 186 ASP A C 1
ATOM 1498 O O . ASP A 1 186 ? 12.180 -8.581 -2.653 1.00 86.19 186 ASP A O 1
ATOM 1502 N N . GLN A 1 187 ? 12.865 -9.252 -0.634 1.00 83.50 187 GLN A N 1
ATOM 1503 C CA . GLN A 1 187 ? 13.035 -7.888 -0.140 1.00 83.50 187 GLN A CA 1
ATOM 1504 C C . GLN A 1 187 ? 14.354 -7.300 -0.650 1.00 83.50 187 GLN A C 1
ATOM 1506 O O . GLN A 1 187 ? 15.302 -8.025 -0.967 1.00 83.50 187 GLN A O 1
ATOM 1511 N N . LEU A 1 188 ? 14.440 -5.969 -0.700 1.00 82.88 188 LEU A N 1
ATOM 1512 C CA . LEU A 1 188 ? 15.718 -5.306 -0.943 1.00 82.88 188 LEU A CA 1
ATOM 1513 C C . LEU A 1 188 ? 16.741 -5.727 0.126 1.00 82.88 188 LEU A C 1
ATOM 1515 O O . LEU A 1 188 ? 16.355 -6.085 1.237 1.00 82.88 188 LEU A O 1
ATOM 1519 N N . PRO A 1 189 ? 18.053 -5.669 -0.144 1.00 84.69 189 PRO A N 1
ATOM 1520 C CA . PRO A 1 189 ? 19.038 -5.891 0.908 1.00 84.69 189 PRO A CA 1
ATOM 1521 C C . PRO A 1 189 ? 18.867 -4.887 2.064 1.00 84.69 189 PRO A C 1
ATOM 1523 O O . PRO A 1 189 ? 18.422 -3.758 1.851 1.00 84.69 189 PRO A O 1
ATOM 1526 N N . ALA A 1 190 ? 19.238 -5.288 3.287 1.00 81.88 190 ALA A N 1
ATOM 1527 C CA . ALA A 1 190 ? 19.043 -4.509 4.522 1.00 81.88 190 ALA A CA 1
ATOM 1528 C C . ALA A 1 190 ? 19.583 -3.062 4.458 1.00 81.88 190 ALA A C 1
ATOM 1530 O O . ALA A 1 190 ? 19.052 -2.145 5.077 1.00 81.88 190 ALA A O 1
ATOM 1531 N N . GLU A 1 191 ? 20.644 -2.845 3.683 1.00 84.19 191 GLU A N 1
ATOM 1532 C CA . GLU A 1 191 ? 21.274 -1.538 3.469 1.00 84.19 191 GLU A CA 1
ATOM 1533 C C . GLU A 1 191 ? 20.421 -0.554 2.640 1.00 84.19 191 GLU A C 1
ATOM 1535 O O . GLU A 1 191 ? 20.577 0.664 2.766 1.00 84.19 191 GLU A O 1
ATOM 1540 N N . PHE A 1 192 ? 19.466 -1.057 1.853 1.00 83.00 192 PHE A N 1
ATOM 1541 C CA . PHE A 1 192 ? 18.650 -0.283 0.914 1.00 83.00 192 PHE A CA 1
ATOM 1542 C C . PHE A 1 192 ? 17.261 0.090 1.451 1.00 83.00 192 PHE A C 1
ATOM 1544 O O . PHE A 1 192 ? 16.327 0.272 0.675 1.00 83.00 192 PHE A O 1
ATOM 1551 N N . GLY A 1 193 ? 17.106 0.262 2.765 1.00 78.94 193 GLY A N 1
ATOM 1552 C CA . GLY A 1 193 ? 15.916 0.905 3.330 1.00 78.94 193 GLY A CA 1
ATOM 1553 C C . GLY A 1 193 ? 15.207 0.081 4.396 1.00 78.94 193 GLY A C 1
ATOM 1554 O O . GLY A 1 193 ? 15.846 -0.737 5.044 1.00 78.94 193 GLY A O 1
ATOM 1555 N N . PRO A 1 194 ? 13.927 0.377 4.672 1.00 85.88 194 PRO A N 1
ATOM 1556 C CA . PRO A 1 194 ? 13.149 -0.356 5.661 1.00 85.88 194 PRO A CA 1
ATOM 1557 C C . PRO A 1 194 ? 12.599 -1.677 5.100 1.00 85.88 194 PRO A C 1
ATOM 1559 O O . PRO A 1 194 ? 12.194 -1.740 3.943 1.00 85.88 194 PRO A O 1
ATOM 1562 N N . HIS A 1 195 ? 12.502 -2.691 5.964 1.00 86.69 195 HIS A N 1
ATOM 1563 C CA . HIS A 1 195 ? 12.047 -4.050 5.633 1.00 86.69 195 HIS A CA 1
ATOM 1564 C C . HIS A 1 195 ? 10.814 -4.388 6.461 1.00 86.69 195 HIS A C 1
ATOM 1566 O O . HIS A 1 195 ? 10.927 -5.054 7.495 1.00 86.69 195 HIS A O 1
ATOM 1572 N N . PRO A 1 196 ? 9.634 -3.874 6.090 1.00 88.88 196 PRO A N 1
ATOM 1573 C CA . PRO A 1 196 ? 8.442 -4.136 6.870 1.00 88.88 196 PRO A CA 1
ATOM 1574 C C . PRO A 1 196 ? 8.081 -5.623 6.790 1.00 88.88 196 PRO A C 1
ATOM 1576 O O . PRO A 1 196 ? 7.957 -6.196 5.709 1.00 88.88 196 PRO A O 1
ATOM 1579 N N . ASP A 1 197 ? 7.847 -6.249 7.943 1.00 91.38 197 ASP A N 1
ATOM 1580 C CA . ASP A 1 197 ? 7.177 -7.549 7.988 1.00 91.38 197 ASP A CA 1
ATOM 1581 C C . ASP A 1 197 ? 5.676 -7.318 7.800 1.00 91.38 197 ASP A C 1
ATOM 1583 O O . ASP A 1 197 ? 4.946 -6.967 8.735 1.00 91.38 197 ASP A O 1
ATOM 1587 N N . ILE A 1 198 ? 5.229 -7.451 6.554 1.00 91.94 198 ILE A N 1
ATOM 1588 C CA . ILE A 1 198 ? 3.872 -7.106 6.127 1.00 91.94 198 ILE A CA 1
ATOM 1589 C C . ILE A 1 198 ? 2.842 -7.993 6.819 1.00 91.94 198 ILE A C 1
ATOM 1591 O O . ILE A 1 198 ? 1.859 -7.489 7.363 1.00 91.94 198 ILE A O 1
ATOM 1595 N N . LEU A 1 199 ? 3.068 -9.309 6.821 1.00 92.12 199 LEU A N 1
ATOM 1596 C CA . LEU A 1 199 ? 2.116 -10.273 7.369 1.00 92.12 199 LEU A CA 1
ATOM 1597 C C . LEU A 1 199 ? 2.005 -10.117 8.885 1.00 92.12 199 LEU A C 1
ATOM 1599 O O . LEU A 1 199 ? 0.894 -10.106 9.420 1.00 92.12 199 LEU A O 1
ATOM 1603 N N . MET A 1 200 ? 3.132 -9.925 9.576 1.00 94.12 200 MET A N 1
ATOM 1604 C CA . MET A 1 200 ? 3.130 -9.675 11.014 1.00 94.12 200 MET A CA 1
ATOM 1605 C C . MET A 1 200 ? 2.470 -8.337 11.353 1.00 94.12 200 MET A C 1
ATOM 1607 O O . MET A 1 200 ? 1.663 -8.262 12.281 1.00 94.12 200 MET A O 1
ATOM 1611 N N . SER A 1 201 ? 2.774 -7.278 10.600 1.00 94.06 201 SER A N 1
ATOM 1612 C CA . SER A 1 201 ? 2.175 -5.955 10.809 1.00 94.06 201 SER A CA 1
ATOM 1613 C C . SER A 1 201 ? 0.664 -5.992 10.586 1.00 94.06 201 SER A C 1
ATOM 1615 O O . SER A 1 201 ? -0.093 -5.467 11.403 1.00 94.06 201 SER A O 1
ATOM 1617 N N . LEU A 1 202 ? 0.201 -6.684 9.542 1.00 95.31 202 LEU A N 1
ATOM 1618 C CA . LEU A 1 202 ? -1.221 -6.856 9.257 1.00 95.31 202 LEU A CA 1
ATOM 1619 C C . LEU A 1 202 ? -1.919 -7.670 10.346 1.00 95.31 202 LEU A C 1
ATOM 1621 O O . LEU A 1 202 ? -2.978 -7.270 10.832 1.00 95.31 202 LEU A O 1
ATOM 1625 N N . ALA A 1 203 ? -1.305 -8.767 10.795 1.00 95.81 203 ALA A N 1
ATOM 1626 C CA . ALA A 1 203 ? -1.823 -9.562 11.901 1.00 95.81 203 ALA A CA 1
ATOM 1627 C C . ALA A 1 203 ? -1.963 -8.725 13.184 1.00 95.81 203 ALA A C 1
ATOM 1629 O O . ALA A 1 203 ? -2.993 -8.804 13.859 1.00 95.81 203 ALA A O 1
ATOM 1630 N N . LYS A 1 204 ? -0.972 -7.877 13.496 1.00 96.62 204 LYS A N 1
ATOM 1631 C CA . LYS A 1 204 ? -1.036 -6.934 14.625 1.00 96.62 204 LYS A CA 1
ATOM 1632 C C . LYS A 1 204 ? -2.200 -5.959 14.478 1.00 96.62 204 LYS A C 1
ATOM 1634 O O . LYS A 1 204 ? -3.002 -5.849 15.403 1.00 96.62 204 LYS A O 1
ATOM 1639 N N . VAL A 1 205 ? -2.339 -5.304 13.323 1.00 96.50 205 VAL A N 1
ATOM 1640 C CA . VAL A 1 205 ? -3.455 -4.383 13.048 1.00 96.50 205 VAL A CA 1
ATOM 1641 C C . VAL A 1 205 ? -4.800 -5.088 13.237 1.00 96.50 205 VAL A C 1
ATOM 1643 O O . VAL A 1 205 ? -5.637 -4.609 13.999 1.00 96.50 205 VAL A O 1
ATOM 1646 N N . ILE A 1 206 ? -4.998 -6.263 12.637 1.00 95.19 206 ILE A N 1
ATOM 1647 C CA . ILE A 1 206 ? -6.245 -7.031 12.762 1.00 95.19 206 ILE A CA 1
ATOM 1648 C C . ILE A 1 206 ? -6.536 -7.378 14.229 1.00 95.19 206 ILE A C 1
ATOM 1650 O O . ILE A 1 206 ? -7.662 -7.189 14.698 1.00 95.19 206 ILE A O 1
ATOM 1654 N N . ASN A 1 207 ? -5.536 -7.864 14.968 1.00 96.25 207 ASN A N 1
ATOM 1655 C CA . ASN A 1 207 ? -5.695 -8.222 16.377 1.00 96.25 207 ASN A CA 1
ATOM 1656 C C . ASN A 1 207 ? -6.061 -7.011 17.239 1.00 96.25 207 ASN A C 1
ATOM 1658 O O . ASN A 1 207 ? -6.955 -7.119 18.074 1.00 96.25 207 ASN A O 1
ATOM 1662 N N . LEU A 1 208 ? -5.450 -5.851 16.996 1.00 94.69 208 LEU A N 1
ATOM 1663 C CA . LEU A 1 208 ? -5.780 -4.617 17.706 1.00 94.69 208 LEU A CA 1
ATOM 1664 C C . LEU A 1 208 ? -7.207 -4.151 17.396 1.00 94.69 208 LEU A C 1
ATOM 1666 O O . LEU A 1 208 ? -7.967 -3.858 18.318 1.00 94.69 208 LEU A O 1
ATOM 1670 N N . ILE A 1 209 ? -7.620 -4.142 16.125 1.00 92.06 209 ILE A N 1
ATOM 1671 C CA . ILE A 1 209 ? -8.966 -3.690 15.735 1.00 92.06 209 ILE A CA 1
ATOM 1672 C C . ILE A 1 209 ? -10.044 -4.640 16.284 1.00 92.06 209 ILE A C 1
ATOM 1674 O O . ILE A 1 209 ? -11.157 -4.198 16.571 1.00 92.06 209 ILE A O 1
ATOM 1678 N N . ARG A 1 210 ? -9.751 -5.935 16.479 1.00 91.38 210 ARG A N 1
ATOM 1679 C CA . ARG A 1 210 ? -10.676 -6.886 17.134 1.00 91.38 210 ARG A CA 1
ATOM 1680 C C . ARG A 1 210 ? -10.980 -6.538 18.594 1.00 91.38 210 ARG A C 1
ATOM 1682 O O . ARG A 1 210 ? -12.039 -6.916 19.075 1.00 91.38 210 ARG A O 1
ATOM 1689 N N . THR A 1 211 ? -10.093 -5.817 19.281 1.00 89.81 211 THR A N 1
ATOM 1690 C CA . THR A 1 211 ? -10.328 -5.382 20.674 1.00 89.81 211 THR A CA 1
ATOM 1691 C C . THR A 1 211 ? -11.268 -4.179 20.784 1.00 89.81 211 THR A C 1
ATOM 1693 O O . THR A 1 211 ? -11.718 -3.840 21.876 1.00 89.81 211 THR A O 1
ATOM 1696 N N . ILE A 1 212 ? -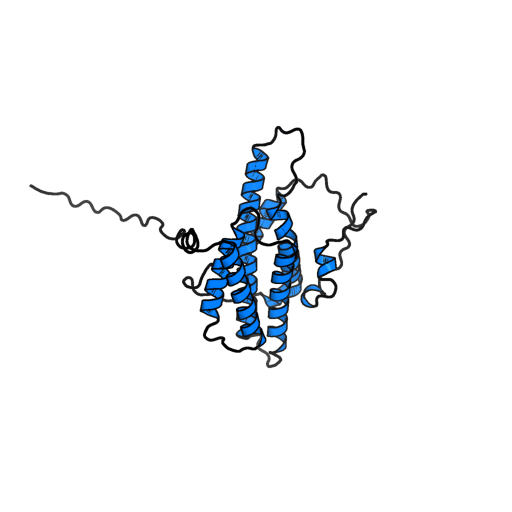11.568 -3.519 19.662 1.00 87.38 212 ILE A N 1
ATOM 1697 C CA . ILE A 1 212 ? -12.421 -2.333 19.627 1.00 87.38 212 ILE A CA 1
ATOM 1698 C C . ILE A 1 212 ? -13.878 -2.759 19.767 1.00 87.38 212 ILE A C 1
ATOM 1700 O O . ILE A 1 212 ? -14.367 -3.565 18.977 1.00 87.38 212 ILE A O 1
ATOM 1704 N N . ASP A 1 213 ? -14.577 -2.164 20.732 1.00 83.06 213 ASP A N 1
ATOM 1705 C CA . ASP A 1 213 ? -16.013 -2.353 20.907 1.00 83.06 213 ASP A CA 1
ATOM 1706 C C . ASP A 1 213 ? -16.801 -1.770 19.721 1.00 83.06 213 ASP A C 1
ATOM 1708 O O . ASP A 1 213 ? -16.765 -0.566 19.447 1.00 83.06 213 ASP A O 1
ATOM 1712 N N . ARG A 1 214 ? -17.519 -2.655 19.024 1.00 83.19 214 ARG A N 1
ATOM 1713 C CA . ARG A 1 214 ? -18.390 -2.352 17.878 1.00 83.19 214 ARG A CA 1
ATOM 1714 C C . ARG A 1 214 ? -19.847 -2.717 18.150 1.00 83.19 214 ARG A C 1
ATOM 1716 O O . ARG A 1 214 ? -20.642 -2.718 17.221 1.00 83.19 214 ARG A O 1
ATOM 1723 N N . THR A 1 215 ? -20.209 -3.036 19.394 1.00 81.62 215 THR A N 1
ATOM 1724 C CA . THR A 1 215 ? -21.561 -3.510 19.755 1.00 81.62 215 THR A CA 1
ATOM 1725 C C . THR A 1 215 ? -22.666 -2.500 19.439 1.00 81.62 215 THR A C 1
ATOM 1727 O O . THR A 1 215 ? -23.812 -2.882 19.229 1.00 81.62 215 THR A O 1
ATOM 1730 N N . HIS A 1 216 ? -22.319 -1.216 19.350 1.00 79.25 216 HIS A N 1
ATOM 1731 C CA . HIS A 1 216 ? -23.224 -0.139 18.956 1.00 79.25 216 HIS A CA 1
ATOM 1732 C C . HIS A 1 216 ? -23.466 -0.047 17.436 1.00 79.25 216 HIS A C 1
ATOM 1734 O O . HIS A 1 216 ? -24.341 0.706 17.018 1.00 79.25 216 HIS A O 1
ATOM 1740 N N . ILE A 1 217 ? -22.707 -0.775 16.607 1.00 81.69 217 ILE A N 1
ATOM 1741 C CA . ILE A 1 217 ? -22.843 -0.781 15.145 1.00 81.69 217 ILE A CA 1
ATOM 1742 C C . ILE A 1 217 ? -23.610 -2.040 14.733 1.00 81.69 217 ILE A C 1
ATOM 1744 O O . ILE A 1 217 ? -23.120 -3.156 14.900 1.00 81.69 217 ILE A O 1
ATOM 1748 N N . GLN A 1 218 ? -24.805 -1.868 14.168 1.00 81.75 218 GLN A N 1
ATOM 1749 C CA . GLN A 1 218 ? -25.608 -2.975 13.647 1.00 81.75 218 GLN A CA 1
ATOM 1750 C C . GLN A 1 218 ? -25.348 -3.140 12.149 1.00 81.75 218 GLN A C 1
ATOM 1752 O O . GLN A 1 218 ? -25.747 -2.295 11.356 1.00 81.75 218 GLN A O 1
ATOM 1757 N N . LEU A 1 219 ? -24.679 -4.230 11.766 1.00 82.88 219 LEU A N 1
ATOM 1758 C CA . LEU A 1 219 ? -24.443 -4.599 10.369 1.00 82.88 219 LEU A CA 1
ATOM 1759 C C . LEU A 1 219 ? -25.137 -5.927 10.063 1.00 82.88 219 LEU A C 1
ATOM 1761 O O . LEU A 1 219 ? -25.067 -6.864 10.857 1.00 82.88 219 LEU A O 1
ATOM 1765 N N . GLY A 1 220 ? -25.784 -6.023 8.906 1.00 77.50 220 GLY A N 1
ATOM 1766 C CA . GLY A 1 220 ? -26.436 -7.250 8.453 1.00 77.50 220 GLY A CA 1
ATOM 1767 C C . GLY A 1 220 ? -26.915 -7.149 7.010 1.00 77.50 220 GLY A C 1
ATOM 1768 O O . GLY A 1 220 ? -26.940 -6.067 6.440 1.00 77.50 220 GLY A O 1
ATOM 1769 N N . SER A 1 221 ? -27.302 -8.276 6.416 1.00 72.06 221 SER A N 1
ATOM 1770 C CA . SER A 1 221 ? -27.805 -8.352 5.032 1.00 72.06 221 SER A CA 1
ATOM 1771 C C . SER A 1 221 ? -29.307 -8.065 4.892 1.00 72.06 221 SER A C 1
ATOM 1773 O O . SER A 1 221 ? -29.827 -8.092 3.782 1.00 72.06 221 SER A O 1
ATOM 1775 N N . ASN A 1 222 ? -30.007 -7.867 6.016 1.00 74.62 222 ASN A N 1
ATOM 1776 C CA . ASN A 1 222 ? -31.466 -7.714 6.095 1.00 74.62 222 ASN A CA 1
ATOM 1777 C C . ASN A 1 222 ? -31.869 -6.401 6.797 1.00 74.62 222 ASN A C 1
ATOM 1779 O O . ASN A 1 222 ? -32.896 -6.350 7.474 1.00 74.62 222 ASN A O 1
ATOM 1783 N N . LEU A 1 223 ? -31.027 -5.370 6.725 1.00 80.94 223 LEU A N 1
ATOM 1784 C CA . LEU A 1 223 ? -31.289 -4.059 7.323 1.00 80.94 223 LEU A CA 1
ATOM 1785 C C . LEU A 1 223 ? -31.756 -3.057 6.253 1.00 80.94 223 LEU A C 1
ATOM 1787 O O . LEU A 1 223 ? -31.889 -3.378 5.077 1.00 80.94 223 LEU A O 1
ATOM 1791 N N . THR A 1 224 ? -32.108 -1.840 6.658 1.00 79.44 224 THR A N 1
ATOM 1792 C CA . THR A 1 224 ? -32.856 -0.920 5.785 1.00 79.44 224 THR A CA 1
ATOM 1793 C C . THR A 1 224 ? -31.976 -0.084 4.866 1.00 79.44 224 THR A C 1
ATOM 1795 O O . THR A 1 224 ? -32.431 0.318 3.797 1.00 79.44 224 THR A O 1
ATOM 1798 N N . THR A 1 225 ? -30.737 0.196 5.273 1.00 82.56 225 THR A N 1
ATOM 1799 C CA . THR A 1 225 ? -29.891 1.190 4.604 1.00 82.56 225 THR A CA 1
ATOM 1800 C C . THR A 1 225 ? -28.587 0.547 4.145 1.00 82.56 225 THR A C 1
ATOM 1802 O O . THR A 1 225 ? -27.846 0.061 4.998 1.00 82.56 225 THR A O 1
ATOM 1805 N N . PRO A 1 226 ? -28.264 0.527 2.839 1.00 84.81 226 PRO A N 1
ATOM 1806 C CA . PRO A 1 226 ? -26.989 -0.003 2.371 1.00 84.81 226 PRO A CA 1
ATOM 1807 C C . PRO A 1 226 ? -25.827 0.851 2.888 1.00 84.81 226 PRO A C 1
ATOM 1809 O O . PRO A 1 226 ? -25.877 2.081 2.852 1.00 84.81 226 PRO A O 1
ATOM 1812 N N . VAL A 1 227 ? -24.774 0.190 3.360 1.00 86.62 227 VAL A N 1
ATOM 1813 C CA . VAL A 1 227 ? -23.517 0.827 3.750 1.00 86.62 227 VAL A CA 1
ATOM 1814 C C . VAL A 1 227 ? -22.620 0.846 2.524 1.00 86.62 227 VAL A C 1
ATOM 1816 O O . VAL A 1 227 ? -22.165 -0.199 2.069 1.00 86.62 227 VAL A O 1
ATOM 1819 N N . ILE A 1 228 ? -22.380 2.040 1.991 1.00 87.50 228 ILE A N 1
ATOM 1820 C CA . ILE A 1 228 ? -21.497 2.249 0.845 1.00 87.50 228 ILE A CA 1
ATOM 1821 C C . ILE A 1 228 ? -20.303 3.061 1.327 1.00 87.50 228 ILE A C 1
ATOM 1823 O O . ILE A 1 228 ? -20.472 4.143 1.894 1.00 87.50 228 ILE A O 1
ATOM 1827 N N . LEU A 1 229 ? -19.102 2.527 1.126 1.00 91.25 229 LEU A N 1
ATOM 1828 C CA . LEU A 1 229 ? -17.868 3.214 1.478 1.00 91.25 229 LEU A CA 1
ATOM 1829 C C . LEU A 1 229 ? -17.428 4.101 0.311 1.00 91.25 229 LEU A C 1
ATOM 1831 O O . LEU A 1 229 ? -17.542 3.724 -0.853 1.00 91.25 229 LEU A O 1
ATOM 1835 N N . GLU A 1 230 ? -16.925 5.296 0.612 1.00 92.06 230 GLU A N 1
ATOM 1836 C CA . GLU A 1 230 ? -16.538 6.269 -0.420 1.00 92.06 230 GLU A CA 1
ATOM 1837 C C . GLU A 1 230 ? -15.421 5.733 -1.324 1.00 92.06 230 GLU A C 1
ATOM 1839 O O . GLU A 1 230 ? -15.451 5.955 -2.530 1.00 92.06 230 GLU A O 1
ATOM 1844 N N . GLU A 1 231 ? -14.464 4.996 -0.755 1.00 93.38 231 GLU A N 1
ATOM 1845 C CA . GLU A 1 231 ? -13.372 4.362 -1.499 1.00 93.38 231 GLU A CA 1
ATOM 1846 C C . GLU A 1 231 ? -13.859 3.304 -2.504 1.00 93.38 231 GLU A C 1
ATOM 1848 O O . GLU A 1 231 ? -13.227 3.121 -3.543 1.00 93.38 231 GLU A O 1
ATOM 1853 N N . ASP A 1 232 ? -15.004 2.664 -2.244 1.00 91.38 232 ASP A N 1
ATOM 1854 C CA . ASP A 1 232 ? -15.606 1.684 -3.158 1.00 91.38 232 ASP A CA 1
ATOM 1855 C C . ASP A 1 232 ? -16.264 2.379 -4.350 1.00 91.38 232 ASP A C 1
ATOM 1857 O O . ASP A 1 232 ? -16.210 1.887 -5.476 1.00 91.38 232 ASP A O 1
ATOM 1861 N N . ILE A 1 233 ? -16.848 3.558 -4.113 1.00 91.50 233 ILE A N 1
ATOM 1862 C CA . ILE A 1 233 ? -17.373 4.415 -5.179 1.00 91.50 233 ILE A CA 1
ATOM 1863 C C . ILE A 1 233 ? -16.212 4.966 -6.014 1.00 91.50 233 ILE A C 1
ATOM 1865 O O . ILE A 1 233 ? -16.277 4.930 -7.242 1.00 91.50 233 ILE A O 1
ATOM 1869 N N . GLU A 1 234 ? -15.149 5.455 -5.366 1.00 92.38 234 GLU A N 1
ATOM 1870 C CA . GLU A 1 234 ? -13.980 6.043 -6.037 1.00 92.38 234 GLU A CA 1
ATOM 1871 C C . GLU A 1 234 ? -13.262 5.034 -6.945 1.00 92.38 234 GLU A C 1
ATOM 1873 O O . GLU A 1 234 ? -12.827 5.397 -8.037 1.00 92.38 234 GLU A O 1
ATOM 1878 N N . LEU A 1 235 ? -13.179 3.765 -6.531 1.00 93.00 235 LEU A N 1
ATOM 1879 C CA . LEU A 1 235 ? -12.547 2.688 -7.302 1.00 93.00 235 LEU A CA 1
ATOM 1880 C C . LEU A 1 235 ? -13.545 1.798 -8.055 1.00 93.00 235 LEU A C 1
ATOM 1882 O O . LEU A 1 235 ? -13.179 0.727 -8.546 1.00 93.00 235 LEU A O 1
ATOM 1886 N N . SER A 1 236 ? -14.798 2.230 -8.200 1.00 91.06 236 SER A N 1
ATOM 1887 C CA . SER A 1 236 ? -15.792 1.493 -8.978 1.00 91.06 236 SER A CA 1
ATOM 1888 C C . SER A 1 236 ? -15.330 1.333 -10.432 1.00 91.06 236 SER A C 1
ATOM 1890 O O . SER A 1 236 ? -15.069 2.308 -11.135 1.00 91.06 236 SER A O 1
ATOM 1892 N N . GLY A 1 237 ? -15.252 0.087 -10.905 1.00 90.19 237 GLY A N 1
ATOM 1893 C CA . GLY A 1 237 ? -14.751 -0.240 -12.245 1.00 90.19 237 GLY A CA 1
ATOM 1894 C C . GLY A 1 237 ? -13.227 -0.394 -12.340 1.00 90.19 237 GLY A C 1
ATOM 1895 O O . GLY A 1 237 ? -12.715 -0.667 -13.426 1.00 90.19 237 GLY A O 1
ATOM 1896 N N . PHE A 1 238 ? -12.490 -0.253 -11.233 1.00 93.69 238 PHE A N 1
ATOM 1897 C CA . PHE A 1 238 ? -11.043 -0.441 -11.212 1.00 93.69 238 PHE A CA 1
ATOM 1898 C C . PHE A 1 238 ? -10.678 -1.926 -11.348 1.00 93.69 238 PHE A C 1
ATOM 1900 O O . PHE A 1 238 ? -10.907 -2.726 -10.440 1.00 93.69 238 PHE A O 1
ATOM 1907 N N . TYR A 1 239 ? -10.093 -2.289 -12.495 1.00 90.19 239 TYR A N 1
ATOM 1908 C CA . TYR A 1 239 ? -9.861 -3.681 -12.905 1.00 90.19 239 TYR A CA 1
ATOM 1909 C C . TYR A 1 239 ? -9.218 -4.586 -11.831 1.00 90.19 239 TYR A C 1
ATOM 1911 O O . TYR A 1 239 ? -9.764 -5.665 -11.595 1.00 90.19 239 TYR A O 1
ATOM 1919 N N . PRO A 1 240 ? -8.153 -4.169 -11.110 1.00 90.38 240 PRO A N 1
ATOM 1920 C CA . PRO A 1 240 ? -7.530 -4.997 -10.068 1.00 90.38 240 PRO A CA 1
ATOM 1921 C C . PRO A 1 240 ? -8.438 -5.408 -8.895 1.00 90.38 240 PRO A C 1
ATOM 1923 O O . PRO A 1 240 ? -8.067 -6.310 -8.143 1.00 90.38 240 PRO A O 1
ATOM 1926 N N . LEU A 1 241 ? -9.599 -4.761 -8.724 1.00 91.06 241 LEU A N 1
ATOM 1927 C CA . LEU A 1 241 ? -10.569 -5.025 -7.654 1.00 91.06 241 LEU A CA 1
ATOM 1928 C C . LEU A 1 241 ? -11.889 -5.641 -8.153 1.00 91.06 241 LEU A C 1
ATOM 1930 O O . LEU A 1 241 ? -12.771 -5.919 -7.347 1.00 91.06 241 LEU A O 1
ATOM 1934 N N . LEU A 1 242 ? -12.049 -5.886 -9.461 1.00 85.62 242 LEU A N 1
ATOM 1935 C CA . LEU A 1 242 ? -13.327 -6.342 -10.035 1.00 85.62 242 LEU A CA 1
ATOM 1936 C C . LEU A 1 242 ? -13.769 -7.738 -9.583 1.00 85.62 242 LEU A C 1
ATOM 1938 O O . LEU A 1 242 ? -14.942 -8.077 -9.711 1.00 85.62 242 LEU A O 1
ATOM 1942 N N . THR A 1 243 ? -12.844 -8.563 -9.099 1.00 81.81 243 THR A N 1
ATOM 1943 C CA . THR A 1 243 ? -13.130 -9.928 -8.638 1.00 81.81 243 THR A CA 1
ATOM 1944 C C . THR A 1 243 ? -13.575 -9.989 -7.178 1.00 81.81 243 THR A C 1
ATOM 1946 O O . THR A 1 243 ? -13.879 -11.079 -6.691 1.00 81.81 243 THR A O 1
ATOM 1949 N N . LEU A 1 244 ? -13.648 -8.845 -6.484 1.00 80.38 244 LEU A N 1
ATOM 1950 C CA . LEU A 1 244 ? -14.146 -8.786 -5.116 1.00 80.38 244 LEU A CA 1
ATOM 1951 C C . LEU A 1 244 ? -15.636 -9.169 -5.087 1.00 80.38 244 LEU A C 1
ATOM 1953 O O . LEU A 1 244 ? -16.423 -8.615 -5.862 1.00 80.38 244 LEU A O 1
ATOM 1957 N N . PRO A 1 245 ? -16.055 -10.100 -4.210 1.00 71.25 245 PRO A N 1
ATOM 1958 C CA . PRO A 1 245 ? -17.466 -10.409 -4.032 1.00 71.25 245 PRO A CA 1
ATOM 1959 C C . PRO A 1 245 ? -18.249 -9.146 -3.660 1.00 71.25 245 PRO A C 1
ATOM 1961 O O . PRO A 1 245 ? -17.870 -8.416 -2.744 1.00 71.25 245 PRO A O 1
ATOM 1964 N N . ALA A 1 246 ? -19.351 -8.891 -4.366 1.00 66.62 246 ALA A N 1
ATOM 1965 C CA . ALA A 1 246 ? -20.243 -7.775 -4.074 1.00 66.62 246 ALA A CA 1
ATOM 1966 C C . ALA A 1 246 ? -21.136 -8.105 -2.865 1.00 66.62 246 ALA A C 1
ATOM 1968 O O . ALA A 1 246 ? -22.335 -8.353 -3.007 1.00 66.62 246 ALA A O 1
ATOM 1969 N N . ASP A 1 247 ? -20.555 -8.121 -1.668 1.00 68.50 247 ASP A N 1
ATOM 1970 C CA . ASP A 1 247 ? -21.319 -8.286 -0.436 1.00 68.50 247 ASP A CA 1
ATOM 1971 C C . ASP A 1 247 ? -21.943 -6.944 -0.037 1.00 68.50 247 ASP A C 1
ATOM 1973 O O . ASP A 1 247 ? -21.262 -5.987 0.329 1.00 68.50 247 ASP A O 1
ATOM 1977 N N . THR A 1 248 ? -23.274 -6.860 -0.111 1.00 70.44 248 THR A N 1
ATOM 1978 C CA . THR A 1 248 ? -24.001 -5.655 0.307 1.00 70.44 248 THR A CA 1
ATOM 1979 C C . THR A 1 248 ? -24.233 -5.697 1.813 1.00 70.44 248 THR A C 1
ATOM 1981 O O . THR A 1 248 ? -25.134 -6.383 2.298 1.00 70.44 248 THR A O 1
ATOM 1984 N N . LEU A 1 249 ? -23.430 -4.9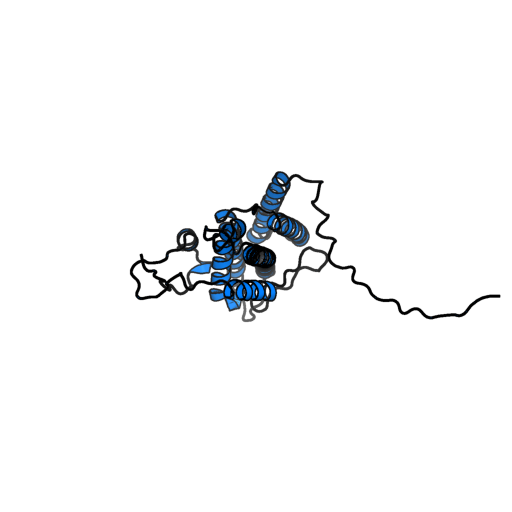43 2.562 1.00 78.56 249 LEU A N 1
ATOM 1985 C CA . LEU A 1 249 ? -23.690 -4.688 3.976 1.00 78.56 249 LEU A CA 1
ATOM 1986 C C . LEU A 1 249 ? -24.780 -3.625 4.120 1.00 78.56 249 LEU A C 1
ATOM 1988 O O . LEU A 1 249 ? -24.791 -2.626 3.404 1.00 78.56 249 LEU A O 1
ATOM 1992 N N . GLN A 1 250 ? -25.693 -3.822 5.065 1.00 81.81 250 GLN A N 1
ATOM 1993 C CA . GLN A 1 250 ? -26.728 -2.853 5.414 1.00 81.81 250 GLN A CA 1
ATOM 1994 C C . GLN A 1 250 ? -26.639 -2.516 6.910 1.00 81.81 250 GLN A C 1
ATOM 1996 O O . GLN A 1 250 ? -26.080 -3.284 7.693 1.00 81.81 250 GLN A O 1
ATOM 2001 N N . THR A 1 251 ? -27.190 -1.367 7.299 1.00 81.31 251 THR A N 1
ATOM 2002 C CA . THR A 1 251 ? -27.294 -0.856 8.676 1.00 81.31 251 THR A CA 1
ATOM 2003 C C . THR A 1 251 ? -28.726 -0.412 8.979 1.00 81.31 251 THR A C 1
ATOM 2005 O O . THR A 1 251 ? -29.518 -0.145 8.068 1.00 81.31 251 THR A O 1
ATOM 2008 N N . THR A 1 252 ? -29.075 -0.331 10.264 1.00 73.06 252 THR A N 1
ATOM 2009 C CA . THR A 1 252 ? -30.283 0.375 10.712 1.00 73.06 252 THR A CA 1
ATOM 2010 C C . THR A 1 252 ? -30.107 1.880 10.507 1.00 73.06 252 THR A C 1
ATOM 2012 O O . THR A 1 252 ? -28.985 2.378 10.628 1.00 73.06 252 THR A O 1
ATOM 2015 N N . SER A 1 253 ? -31.195 2.581 10.165 1.00 59.00 253 SER A N 1
ATOM 2016 C CA . SER A 1 253 ? -31.217 4.049 10.050 1.00 59.00 253 SER A CA 1
ATOM 2017 C C . SER A 1 253 ? -30.898 4.762 11.361 1.00 59.00 253 SER A C 1
ATOM 2019 O O . SER A 1 253 ? -31.135 4.171 12.438 1.00 59.00 253 SER A O 1
#